Protein AF-A0A2K0VU84-F1 (afdb_monomer_lite)

Organism: Gibberella nygamai (NCBI:txid42673)

Secondary structure (DSSP, 8-state):
---THHHHHS-S---TTT--B---SSSHHHH--TTSEEEEESTTSPPEE--S-EEEEEEEEEEEETTEEEEEEEEEEEE-SSTTS--EEEEEEEE-TTTSTTEEEEEEEEE-GGGTTT-TT--EEEEEEE---B--B-TTSPBP-B--GGGS-TTS-PPSEEEE-SSEEEEEETTEEEEEEE-TTT---TT---SSB---EEEEEEEE--TTSBSSSSS-EEEEEEEEEE-S--S---SPPPS---SEEEEEEEEEEEE-TT--GGGS-THHHHHHHHHHH----EE-GGGGT--

InterPro domains:
  IPR016624 Uncharacterised conserved protein UCP014753 [PTHR35339] (2-228)
  IPR049237 DUF2264, C-terminal domain [PF20938] (3-228)

Radius of gyration: 19.27 Å; chains: 1; bounding box: 42×43×57 Å

Sequence (295 aa):
MFKAREAKYGKFAYSSAFGYSVPTGLELHQISPDSTLTVKLDDDGPWRVRSQPVDVRFNTIPIYSAKGPGHLPSITSTWRPVRSLDLTIQTTLVPLTYHYPGWHLRIHHIRGFGSVNGIPWFNNFDMVDSSFAVDRLTDPGYHIDAIDTAEIKHNGQFAEGYVTEQSSVLVKSRGGVSGIVDLTPSIRLKGGLRRDEAKLGCRGYLIQADPNTNLVAQKTLIPSIWHSGAGAVGHQSNVPVAPEAPLSAFVATAVFGVSNVNQSMEYVPNDWYYLQDDWGSMNMLEIDVTAAGET

pLDDT: mean 78.09, std 20.24, range [30.52, 98.44]

Foldseek 3Di:
DDDQVCQVVFAPDADPLLFTWGAPDFDCQRNVQARWKWKAFAPPGTIFTGDDWDPWDKDWWWKFFPVGIDIWIKIWTKGDRDPVFPWIWIWIKTDPCVPANQKIKIKIKIFRLVRVLVPQRGWKMKMKRWHGWFAQAAPVGDGAEADDPVPCDLQLPDHAHWYWFFFKIWGQHLFFIKMKGWCQVQADAPDDDPPQADDWRKTWDKRQHQQRTGPPGGRTIITIMMTMDTRNDDDDDPDPRDPHHRRMYMTMMMIGTDGPPPDDPVPPPSCVCVCCCPSVPDPGIHIHCVSVPDD

Structure (mmCIF, N/CA/C/O backbone):
data_AF-A0A2K0VU84-F1
#
_entry.id   AF-A0A2K0VU84-F1
#
loop_
_atom_site.group_PDB
_atom_site.id
_atom_site.type_symbol
_atom_site.label_atom_id
_atom_site.label_alt_id
_atom_site.label_comp_id
_atom_site.label_asym_id
_atom_site.label_entity_id
_atom_site.label_seq_id
_atom_site.pdbx_PDB_ins_code
_atom_site.Cartn_x
_atom_site.Cartn_y
_atom_site.Cartn_z
_atom_site.occupancy
_atom_site.B_iso_or_equiv
_atom_site.auth_seq_id
_atom_site.auth_comp_id
_atom_site.auth_asym_id
_atom_site.auth_atom_id
_atom_site.pdbx_PDB_model_num
ATOM 1 N N . MET A 1 1 ? 12.090 -15.854 15.274 1.00 40.66 1 MET A N 1
ATOM 2 C CA . MET A 1 1 ? 11.607 -16.729 14.181 1.00 40.66 1 MET A CA 1
ATOM 3 C C . MET A 1 1 ? 10.760 -15.884 13.246 1.00 40.66 1 MET A C 1
ATOM 5 O O . MET A 1 1 ? 9.647 -15.521 13.612 1.00 40.66 1 MET A O 1
ATOM 9 N N . PHE A 1 2 ? 11.310 -15.508 12.093 1.00 49.31 2 PHE A N 1
ATOM 10 C CA . PHE A 1 2 ? 10.596 -14.732 11.083 1.00 49.31 2 PHE A CA 1
ATOM 11 C C . PHE A 1 2 ? 9.516 -15.635 10.472 1.00 49.31 2 PHE A C 1
ATOM 13 O O . PHE A 1 2 ? 9.821 -16.568 9.737 1.00 49.31 2 PHE A O 1
ATOM 20 N N . LYS A 1 3 ? 8.250 -15.451 10.858 1.00 55.06 3 LYS A N 1
ATOM 21 C CA . LYS A 1 3 ? 7.132 -16.178 10.246 1.00 55.06 3 LYS A CA 1
ATOM 22 C C . LYS A 1 3 ? 6.495 -15.250 9.226 1.00 55.06 3 LYS A C 1
ATOM 24 O O . LYS A 1 3 ? 5.633 -14.455 9.582 1.00 55.06 3 LYS A O 1
ATOM 29 N N . ALA A 1 4 ? 6.873 -15.395 7.958 1.00 75.31 4 ALA A N 1
ATOM 30 C CA . ALA A 1 4 ? 6.299 -14.668 6.823 1.00 75.31 4 ALA A CA 1
ATOM 31 C C . ALA A 1 4 ? 4.828 -15.045 6.515 1.00 75.31 4 ALA A C 1
ATOM 33 O O . ALA A 1 4 ? 4.351 -14.898 5.396 1.00 75.31 4 ALA A O 1
ATOM 34 N N . ARG A 1 5 ? 4.085 -15.541 7.514 1.00 82.12 5 ARG A N 1
ATOM 35 C CA . ARG A 1 5 ? 2.673 -15.927 7.410 1.00 82.12 5 ARG A CA 1
ATOM 36 C C . ARG A 1 5 ? 1.823 -14.779 6.869 1.00 82.12 5 ARG A C 1
ATOM 38 O O . ARG A 1 5 ? 0.948 -15.003 6.039 1.00 82.12 5 ARG A O 1
ATOM 45 N N . GLU A 1 6 ? 2.104 -13.564 7.327 1.00 85.81 6 GLU A N 1
ATOM 46 C CA . GLU A 1 6 ? 1.327 -12.377 6.970 1.00 85.81 6 GLU A CA 1
ATOM 47 C C . GLU A 1 6 ? 1.491 -11.991 5.493 1.00 85.81 6 GLU A C 1
ATOM 49 O O . GLU A 1 6 ? 0.576 -11.418 4.914 1.00 85.81 6 GLU A O 1
ATOM 54 N N . ALA A 1 7 ? 2.572 -12.416 4.827 1.00 82.31 7 ALA A N 1
ATOM 55 C CA . ALA A 1 7 ? 2.698 -12.260 3.378 1.00 82.31 7 ALA A CA 1
ATOM 56 C C . ALA A 1 7 ? 1.548 -12.958 2.627 1.00 82.31 7 ALA A C 1
ATOM 58 O O . ALA A 1 7 ? 1.018 -12.417 1.658 1.00 82.31 7 ALA A O 1
ATOM 59 N N . LYS A 1 8 ? 1.120 -14.135 3.107 1.00 83.38 8 LYS A N 1
ATOM 60 C CA . LYS A 1 8 ? 0.069 -14.953 2.482 1.00 83.38 8 LYS A CA 1
ATOM 61 C C . LYS A 1 8 ? -1.339 -14.714 3.040 1.00 83.38 8 LYS A C 1
ATOM 63 O O . LYS A 1 8 ? -2.302 -14.969 2.329 1.00 83.38 8 LYS A O 1
ATOM 68 N N . TYR A 1 9 ? -1.471 -14.255 4.286 1.00 85.88 9 TYR A N 1
ATOM 69 C CA . TYR A 1 9 ? -2.784 -14.130 4.942 1.00 85.88 9 TYR A CA 1
ATOM 70 C C . TYR A 1 9 ? -3.094 -12.734 5.509 1.00 85.88 9 TYR A C 1
ATOM 72 O O . TYR A 1 9 ? -4.178 -12.527 6.050 1.00 85.88 9 TYR A O 1
ATOM 80 N N . GLY A 1 10 ? -2.161 -11.785 5.417 1.00 88.44 10 GLY A N 1
ATOM 81 C CA . GLY A 1 10 ? -2.279 -10.453 6.017 1.00 88.44 10 GLY A CA 1
ATOM 82 C C . GLY A 1 10 ? -2.672 -9.338 5.044 1.00 88.44 10 GLY A C 1
ATOM 83 O O . GLY A 1 10 ? -3.107 -8.280 5.504 1.00 88.44 10 GLY A O 1
ATOM 84 N N . LYS A 1 11 ? -2.576 -9.563 3.725 1.00 94.56 11 LYS A N 1
ATOM 85 C CA . LYS A 1 11 ? -2.796 -8.532 2.694 1.00 94.56 11 LYS A CA 1
ATOM 86 C C . LYS A 1 11 ? -4.272 -8.323 2.379 1.00 94.56 11 LYS A C 1
ATOM 88 O O . LYS A 1 11 ? -5.115 -9.172 2.664 1.00 94.56 11 LYS A O 1
ATOM 93 N N . PHE A 1 12 ? -4.574 -7.174 1.784 1.00 95.50 12 PHE A N 1
ATOM 94 C CA . PHE A 1 12 ? -5.932 -6.787 1.399 1.00 95.50 12 PHE A CA 1
ATOM 95 C C . PHE A 1 12 ? -6.371 -7.360 0.050 1.00 95.50 12 PHE A C 1
ATOM 97 O O . PHE A 1 12 ? -7.553 -7.626 -0.139 1.00 95.50 12 PHE A O 1
ATOM 104 N N . ALA A 1 13 ? -5.434 -7.563 -0.875 1.00 94.00 13 ALA A N 1
ATOM 105 C CA . ALA A 1 13 ? -5.681 -8.123 -2.193 1.00 94.00 13 ALA A CA 1
ATOM 106 C C . ALA A 1 13 ? -4.479 -8.967 -2.636 1.00 94.00 13 ALA A C 1
ATOM 108 O O . ALA A 1 13 ? -3.343 -8.730 -2.224 1.00 94.00 13 ALA A O 1
ATOM 109 N N . TYR A 1 14 ? -4.750 -9.958 -3.482 1.00 92.69 14 TYR A N 1
ATOM 110 C CA . TYR A 1 14 ? -3.751 -10.836 -4.080 1.00 92.69 14 TYR A CA 1
ATOM 111 C C . TYR A 1 14 ? -3.929 -10.833 -5.595 1.00 92.69 14 TYR A C 1
ATOM 113 O O . TYR A 1 14 ? -5.055 -10.821 -6.087 1.00 92.69 14 TYR A O 1
ATOM 121 N N . SER A 1 15 ? -2.816 -10.876 -6.323 1.00 90.69 15 SER A N 1
ATOM 122 C CA . SER A 1 15 ? -2.800 -11.003 -7.778 1.00 90.69 15 SER A CA 1
ATOM 123 C C . SER A 1 15 ? -1.865 -12.136 -8.176 1.00 90.69 15 SER A C 1
ATOM 125 O O . SER A 1 15 ? -0.728 -12.206 -7.714 1.00 90.69 15 SER A O 1
ATOM 127 N N . SER A 1 16 ? -2.337 -13.031 -9.042 1.00 90.56 16 SER A N 1
ATOM 128 C CA . SER A 1 16 ? -1.493 -14.069 -9.638 1.00 90.56 16 SER A CA 1
ATOM 129 C C . SER A 1 16 ? -0.502 -13.499 -10.653 1.00 90.56 16 SER A C 1
ATOM 131 O O . SER A 1 16 ? 0.538 -14.109 -10.870 1.00 90.56 16 SER A O 1
ATOM 133 N N . ALA A 1 17 ? -0.799 -12.340 -11.249 1.00 90.44 17 ALA A N 1
ATOM 134 C CA . ALA A 1 17 ? 0.077 -11.704 -12.227 1.00 90.44 17 ALA A CA 1
ATOM 135 C C . ALA A 1 17 ? 1.226 -10.932 -11.562 1.00 90.44 17 ALA A C 1
ATOM 137 O O . ALA A 1 17 ? 2.366 -11.037 -12.000 1.00 90.44 17 ALA A O 1
ATOM 138 N N . PHE A 1 18 ? 0.944 -10.196 -10.482 1.00 93.38 18 PHE A N 1
ATOM 139 C CA . PHE A 1 18 ? 1.971 -9.446 -9.740 1.00 93.38 18 PHE A CA 1
ATOM 140 C C . PHE A 1 18 ? 2.704 -10.297 -8.695 1.00 93.38 18 PHE A C 1
ATOM 142 O O . PHE A 1 18 ? 3.760 -9.914 -8.188 1.00 93.38 18 PHE A O 1
ATOM 149 N N . GLY A 1 19 ? 2.140 -11.454 -8.340 1.00 93.75 19 GLY A N 1
ATOM 150 C CA . GLY A 1 19 ? 2.584 -12.208 -7.180 1.00 93.75 19 GLY A CA 1
ATOM 151 C C . GLY A 1 19 ? 2.357 -11.428 -5.886 1.00 93.75 19 GLY A C 1
ATOM 152 O O . GLY A 1 19 ? 1.640 -10.429 -5.840 1.00 93.75 19 GLY A O 1
ATOM 153 N N . TYR A 1 20 ? 2.964 -11.913 -4.811 1.00 94.75 20 TYR A N 1
ATOM 154 C CA . TYR A 1 20 ? 2.947 -11.233 -3.526 1.00 94.75 20 TYR A CA 1
ATOM 155 C C . TYR A 1 20 ? 4.355 -11.258 -2.932 1.00 94.75 20 TYR A C 1
ATOM 157 O O . TYR A 1 20 ? 5.081 -12.234 -3.122 1.00 94.75 20 TYR A O 1
ATOM 165 N N . SER A 1 21 ? 4.747 -10.214 -2.205 1.00 96.25 21 SER A N 1
ATOM 166 C CA . SER A 1 21 ? 6.067 -10.156 -1.571 1.00 96.25 21 SER A CA 1
ATOM 167 C C . SER A 1 21 ? 6.108 -10.845 -0.209 1.00 96.25 21 SER A C 1
ATOM 169 O O . SER A 1 21 ? 5.153 -10.800 0.574 1.00 96.25 21 SER A O 1
ATOM 171 N N . VAL A 1 22 ? 7.228 -11.509 0.052 1.00 95.69 22 VAL A N 1
ATOM 172 C CA . VAL A 1 22 ? 7.591 -12.222 1.272 1.00 95.69 22 VAL A CA 1
ATOM 173 C C . VAL A 1 22 ? 8.763 -11.471 1.906 1.00 95.69 22 VAL A C 1
ATOM 175 O O . VAL A 1 22 ? 9.776 -11.274 1.241 1.00 95.69 22 VAL A O 1
ATOM 178 N N . PRO A 1 23 ? 8.662 -11.057 3.178 1.00 94.38 23 PRO A N 1
ATOM 179 C CA . PRO A 1 23 ? 9.739 -10.319 3.815 1.00 94.38 23 PRO A CA 1
ATOM 180 C C . PRO A 1 23 ? 11.071 -11.083 3.868 1.00 94.38 23 PRO A C 1
ATOM 182 O O . PRO A 1 23 ? 11.096 -12.260 4.242 1.00 94.38 23 PRO A O 1
ATOM 185 N N . THR A 1 24 ? 12.175 -10.388 3.596 1.00 93.88 24 THR A N 1
ATOM 186 C CA . THR A 1 24 ? 13.558 -10.895 3.707 1.00 93.88 24 THR A CA 1
ATOM 187 C C . THR A 1 24 ? 14.328 -10.302 4.891 1.00 93.88 24 THR A C 1
ATOM 189 O O . THR A 1 24 ? 15.437 -10.737 5.193 1.00 93.88 24 THR A O 1
ATOM 192 N N . GLY A 1 25 ? 13.731 -9.346 5.608 1.00 92.56 25 GLY A N 1
ATOM 193 C CA . GLY A 1 25 ? 14.356 -8.611 6.706 1.00 92.56 25 GLY A CA 1
ATOM 194 C C . GLY A 1 25 ? 13.377 -7.663 7.402 1.00 92.56 25 GLY A C 1
ATOM 195 O O . GLY A 1 25 ? 12.163 -7.824 7.271 1.00 92.56 25 GLY A O 1
ATOM 196 N N . LEU A 1 26 ? 13.898 -6.716 8.186 1.00 90.69 26 LEU A N 1
ATOM 197 C CA . LEU A 1 26 ? 13.098 -5.834 9.055 1.00 90.69 26 LEU A CA 1
ATOM 198 C C . LEU A 1 26 ? 12.942 -4.410 8.514 1.00 90.69 26 LEU A C 1
ATOM 200 O O . LEU A 1 26 ? 12.038 -3.696 8.944 1.00 90.69 26 LEU A O 1
ATOM 204 N N . GLU A 1 27 ? 13.791 -4.007 7.572 1.00 93.69 27 GLU A N 1
ATOM 205 C CA . GLU A 1 27 ? 13.683 -2.702 6.928 1.00 93.69 27 GLU A CA 1
ATOM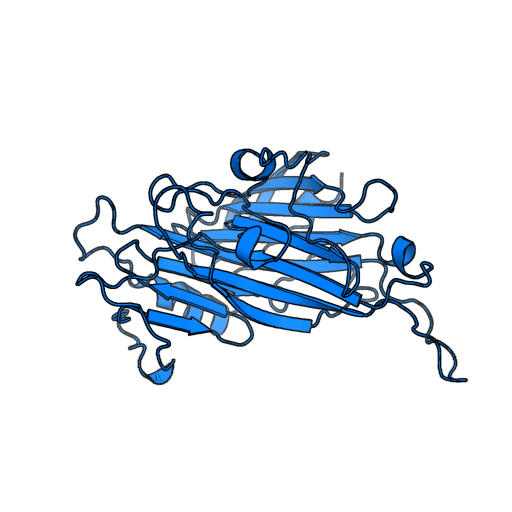 206 C C . GLU A 1 27 ? 12.474 -2.646 5.995 1.00 93.69 27 GLU A C 1
ATOM 208 O O . GLU A 1 27 ? 12.060 -3.665 5.442 1.00 93.69 27 GLU A O 1
ATOM 213 N N . LEU A 1 28 ? 11.932 -1.450 5.744 1.00 95.75 28 LEU A N 1
ATOM 214 C CA . LEU A 1 28 ? 10.727 -1.285 4.918 1.00 95.75 28 LEU A CA 1
ATOM 215 C C . LEU A 1 28 ? 10.857 -1.950 3.534 1.00 95.75 28 LEU A C 1
ATOM 217 O O . LEU A 1 28 ? 9.952 -2.655 3.089 1.00 95.75 28 LEU A O 1
ATOM 221 N N . HIS A 1 29 ? 12.006 -1.776 2.875 1.00 96.62 29 HIS A N 1
ATOM 222 C CA . HIS A 1 29 ? 12.290 -2.385 1.572 1.00 96.62 29 HIS A CA 1
ATOM 223 C C . HIS A 1 29 ? 12.434 -3.914 1.639 1.00 96.62 29 HIS A C 1
ATOM 225 O O . HIS A 1 29 ? 12.111 -4.602 0.674 1.00 96.62 29 HIS A O 1
ATOM 231 N N . GLN A 1 30 ? 12.862 -4.463 2.777 1.00 95.44 30 GLN A N 1
ATOM 232 C CA . GLN A 1 30 ? 12.983 -5.908 2.988 1.00 95.44 30 GLN A CA 1
ATOM 233 C C . GLN A 1 30 ? 11.662 -6.538 3.416 1.00 95.44 30 GLN A C 1
ATOM 235 O O . GLN A 1 30 ? 11.407 -7.692 3.096 1.00 95.44 30 GLN A O 1
ATOM 240 N N . ILE A 1 31 ? 10.805 -5.796 4.119 1.00 95.25 31 ILE A N 1
ATOM 241 C CA . ILE A 1 31 ? 9.431 -6.212 4.407 1.00 95.25 31 ILE A CA 1
ATOM 242 C C . ILE A 1 31 ? 8.611 -6.229 3.127 1.00 95.25 31 ILE A C 1
ATOM 244 O O . ILE A 1 31 ? 7.824 -7.155 2.943 1.00 95.25 31 ILE A O 1
ATOM 248 N N . SER A 1 32 ? 8.828 -5.243 2.246 1.00 96.38 32 SER A N 1
ATOM 249 C CA . SER A 1 32 ? 8.142 -5.120 0.956 1.00 96.38 32 SER A CA 1
ATOM 250 C C . SER A 1 32 ? 6.621 -5.261 1.104 1.00 96.38 32 SER A C 1
ATOM 252 O O . SER A 1 32 ? 6.058 -6.245 0.634 1.00 96.38 32 SER A O 1
ATOM 254 N N . PRO A 1 33 ? 5.943 -4.329 1.794 1.00 96.31 33 PRO A N 1
ATOM 255 C CA . PRO A 1 33 ? 4.557 -4.505 2.220 1.00 96.31 33 PRO A CA 1
ATOM 256 C C . PRO A 1 33 ? 3.522 -4.297 1.103 1.00 96.31 33 PRO A C 1
ATOM 258 O O . PRO A 1 33 ? 2.586 -3.524 1.250 1.00 96.31 33 PRO A O 1
ATOM 261 N N . ASP A 1 34 ? 3.638 -4.999 -0.017 1.00 96.94 34 ASP A N 1
ATOM 262 C CA . ASP A 1 34 ? 2.658 -4.930 -1.099 1.00 96.94 34 ASP A CA 1
ATOM 263 C C . ASP A 1 34 ? 1.240 -5.283 -0.628 1.00 96.94 34 ASP A C 1
ATOM 265 O O . ASP A 1 34 ? 0.999 -6.226 0.131 1.00 96.94 34 ASP A O 1
ATOM 269 N N . SER A 1 35 ? 0.282 -4.503 -1.118 1.00 96.75 35 SER A N 1
ATOM 270 C CA . SER A 1 35 ? -1.141 -4.638 -0.840 1.00 96.75 35 SER A CA 1
ATOM 271 C C . SER A 1 35 ? -1.513 -4.713 0.656 1.00 96.75 35 SER A C 1
ATOM 273 O O . SER A 1 35 ? -2.504 -5.365 1.013 1.00 96.75 35 SER A O 1
ATOM 275 N N . THR A 1 36 ? -0.769 -4.044 1.539 1.00 96.94 36 THR A N 1
ATOM 276 C CA . THR A 1 36 ? -1.091 -3.944 2.970 1.00 96.94 36 THR A CA 1
ATOM 277 C C . THR A 1 36 ? -0.707 -2.585 3.553 1.00 96.94 36 THR A C 1
ATOM 279 O O . THR A 1 36 ? 0.128 -1.873 3.006 1.00 96.94 36 THR A O 1
ATOM 282 N N . LEU A 1 37 ? -1.280 -2.276 4.718 1.00 96.75 37 LEU A N 1
ATOM 283 C CA . LEU A 1 37 ? -0.821 -1.209 5.599 1.00 96.75 37 LEU A CA 1
ATOM 284 C C . LEU A 1 37 ? 0.299 -1.742 6.500 1.00 96.75 37 L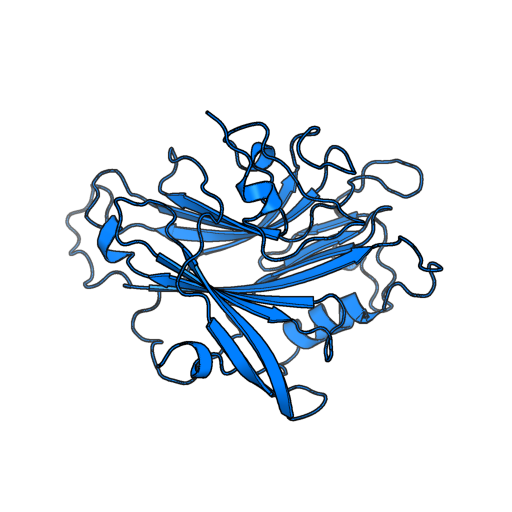EU A C 1
ATOM 286 O O . LEU A 1 37 ? 0.182 -2.841 7.063 1.00 96.75 37 LEU A O 1
ATOM 290 N N . THR A 1 38 ? 1.348 -0.943 6.665 1.00 96.00 38 THR A N 1
ATOM 291 C CA . THR A 1 38 ? 2.471 -1.204 7.575 1.00 96.00 38 THR A CA 1
ATOM 292 C C . THR A 1 38 ? 2.683 -0.013 8.484 1.00 96.00 38 THR A C 1
ATOM 294 O O . THR A 1 38 ? 2.546 1.121 8.047 1.00 96.00 38 THR A O 1
ATOM 297 N N . VAL A 1 39 ? 3.019 -0.266 9.744 1.00 95.00 39 VAL A N 1
ATOM 298 C CA . VAL A 1 39 ? 3.175 0.765 10.771 1.00 95.00 39 VAL A CA 1
ATOM 299 C C . VAL A 1 39 ? 4.533 0.640 11.439 1.00 95.00 39 VAL A C 1
ATOM 301 O O . VAL A 1 39 ? 4.956 -0.467 11.773 1.00 95.00 39 VAL A O 1
ATOM 304 N N . LYS A 1 40 ? 5.182 1.772 11.682 1.00 93.19 40 LYS A N 1
ATOM 305 C CA . LYS A 1 40 ? 6.340 1.901 12.561 1.00 93.19 40 LYS A CA 1
ATOM 306 C C . LYS A 1 40 ? 5.962 2.828 13.709 1.00 93.19 40 LYS A C 1
ATOM 308 O O . LYS A 1 40 ? 5.375 3.883 13.485 1.00 93.19 40 LYS A O 1
ATOM 313 N N . LEU A 1 41 ? 6.244 2.399 14.933 1.00 89.31 41 LEU A N 1
ATOM 314 C CA . LEU A 1 41 ? 6.071 3.233 16.118 1.00 89.31 41 LEU A CA 1
ATOM 315 C C . LEU A 1 41 ? 7.459 3.668 16.557 1.00 89.31 41 LEU A 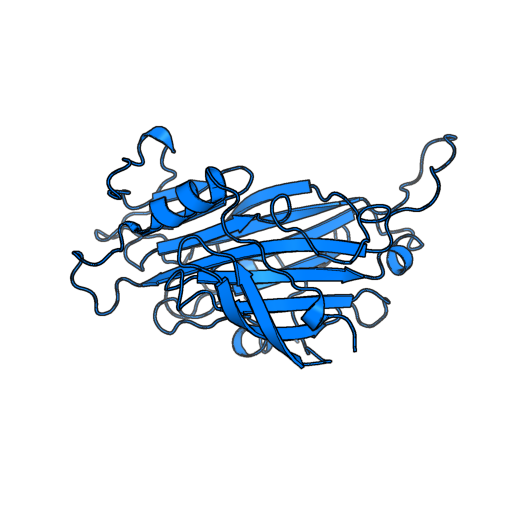C 1
ATOM 317 O O . LEU A 1 41 ? 8.254 2.791 16.893 1.00 89.31 41 LEU A O 1
ATOM 321 N N . ASP A 1 42 ? 7.690 4.976 16.572 1.00 84.25 42 ASP A N 1
ATOM 322 C CA . ASP A 1 42 ? 8.980 5.614 16.819 1.00 84.25 42 ASP A CA 1
ATOM 323 C C . ASP A 1 42 ? 10.057 5.302 15.760 1.00 84.25 42 ASP A C 1
ATOM 325 O O . ASP A 1 42 ? 9.942 4.359 14.968 1.00 84.25 42 ASP A O 1
ATOM 329 N N . ASP A 1 43 ? 11.108 6.121 15.713 1.00 79.06 43 ASP A N 1
ATOM 330 C CA . ASP A 1 43 ? 12.094 6.070 14.631 1.00 79.06 43 ASP A CA 1
ATOM 331 C C . ASP A 1 43 ? 12.874 4.753 14.591 1.00 79.06 43 ASP A C 1
ATOM 333 O O . ASP A 1 43 ? 13.064 4.196 13.503 1.00 79.06 43 ASP A O 1
ATOM 337 N N . ASP A 1 44 ? 13.223 4.232 15.768 1.00 79.81 44 ASP A N 1
ATOM 338 C CA . ASP A 1 44 ? 14.008 3.008 15.962 1.00 79.81 44 ASP A CA 1
ATOM 339 C C . ASP A 1 44 ? 13.137 1.743 16.092 1.00 79.81 44 ASP A C 1
ATOM 341 O O . ASP A 1 44 ? 13.630 0.631 16.318 1.00 79.81 44 ASP A O 1
ATOM 345 N N . GLY A 1 45 ? 11.814 1.887 15.978 1.00 84.06 45 GLY A N 1
ATOM 346 C CA . GLY A 1 45 ? 10.882 0.774 16.085 1.00 84.06 45 GLY A CA 1
ATOM 347 C C . GLY A 1 45 ? 10.912 -0.149 14.861 1.00 84.06 45 GLY A C 1
ATOM 348 O O . GLY A 1 45 ? 11.140 0.293 13.735 1.00 84.06 45 GLY A O 1
ATOM 349 N N . PRO A 1 46 ? 10.605 -1.450 15.022 1.00 90.38 46 PRO A N 1
ATOM 350 C CA . PRO A 1 46 ? 10.439 -2.327 13.875 1.00 90.38 46 PRO A CA 1
ATOM 351 C C . PRO A 1 46 ? 9.138 -1.996 13.142 1.00 90.38 46 PRO A C 1
ATOM 353 O O . PRO A 1 46 ? 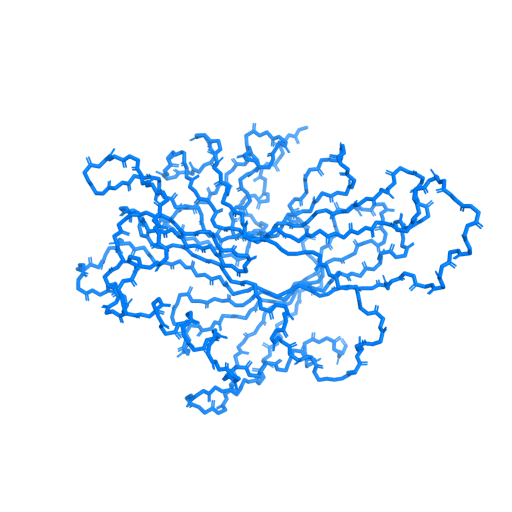8.094 -1.763 13.762 1.00 90.38 46 PRO A O 1
ATOM 356 N N . TRP A 1 47 ? 9.177 -2.091 11.819 1.00 93.75 47 TRP A N 1
ATOM 357 C CA . TRP A 1 47 ? 7.989 -2.080 10.977 1.00 93.75 47 TRP A CA 1
ATOM 358 C C . TRP A 1 47 ? 7.095 -3.296 11.250 1.00 93.75 47 TRP A C 1
ATOM 360 O O . TRP A 1 47 ? 7.555 -4.427 11.433 1.00 93.75 47 TRP A O 1
ATOM 370 N N . ARG A 1 48 ? 5.783 -3.064 11.259 1.00 93.62 48 ARG A N 1
ATOM 371 C CA . ARG A 1 48 ? 4.761 -4.062 11.581 1.00 93.62 48 ARG A CA 1
ATOM 372 C C . ARG A 1 48 ? 3.685 -4.053 10.514 1.00 93.62 48 ARG A C 1
ATOM 374 O O . ARG A 1 48 ? 3.011 -3.049 10.313 1.00 93.62 48 ARG A O 1
ATOM 381 N N . VAL A 1 49 ? 3.510 -5.189 9.854 1.00 93.69 49 VAL A N 1
ATOM 382 C CA . VAL A 1 49 ? 2.435 -5.393 8.878 1.00 93.69 49 VAL A CA 1
ATOM 383 C C . VAL A 1 49 ? 1.154 -5.840 9.571 1.00 93.69 49 VAL A C 1
ATOM 385 O O . VAL A 1 49 ? 1.191 -6.406 10.673 1.00 93.69 49 VAL A O 1
ATOM 388 N N . ARG A 1 50 ? 0.022 -5.639 8.892 1.00 93.81 50 ARG A N 1
ATOM 389 C CA . ARG A 1 50 ? -1.266 -6.194 9.308 1.00 93.81 50 ARG A CA 1
ATOM 390 C C . ARG A 1 50 ? -1.140 -7.683 9.620 1.00 93.81 50 ARG A C 1
ATOM 392 O O . ARG A 1 50 ? -0.671 -8.468 8.800 1.00 93.81 50 ARG A O 1
ATOM 399 N N . SER A 1 51 ? -1.576 -8.068 10.816 1.00 91.19 51 SER A N 1
ATOM 400 C CA . SER A 1 51 ? -1.520 -9.454 11.275 1.00 91.19 51 SER A CA 1
ATOM 401 C C . SER A 1 51 ? -2.667 -9.776 12.220 1.00 91.19 51 SER A C 1
ATOM 403 O O . SER A 1 51 ? -3.109 -8.916 12.978 1.00 91.19 51 SER A O 1
ATOM 405 N N . GLN A 1 52 ? -3.137 -11.026 12.173 1.00 91.50 52 GLN A N 1
ATOM 406 C CA . GLN A 1 52 ? -4.206 -11.541 13.044 1.00 91.50 52 GLN A CA 1
ATOM 407 C C . GLN A 1 52 ? -5.437 -10.615 13.127 1.00 91.50 52 GLN A C 1
ATOM 409 O O . GLN A 1 52 ? -5.791 -10.179 14.224 1.00 91.50 52 GLN A O 1
ATOM 414 N N . PRO A 1 53 ? -6.080 -10.289 11.989 1.00 93.25 53 PRO A N 1
ATOM 415 C CA . PRO A 1 53 ? -7.279 -9.468 12.007 1.00 93.25 53 PRO A CA 1
ATOM 416 C C . PRO A 1 53 ? -8.414 -10.156 12.778 1.00 93.25 53 PRO A C 1
ATOM 418 O O . PRO A 1 53 ? -8.609 -11.368 12.678 1.00 93.25 53 PRO A O 1
ATOM 421 N N . VAL A 1 54 ? -9.163 -9.357 13.527 1.00 94.56 54 VAL A N 1
ATOM 422 C CA . VAL A 1 54 ? -10.336 -9.717 14.330 1.00 94.56 54 VAL A CA 1
ATOM 423 C C . VAL A 1 54 ? -11.515 -8.820 13.942 1.00 94.56 54 VAL A C 1
ATOM 425 O O . VAL A 1 54 ? -11.378 -7.957 13.072 1.00 94.56 54 VAL A O 1
ATOM 428 N N . ASP A 1 55 ? -12.677 -9.036 14.560 1.00 94.38 55 ASP A N 1
ATOM 429 C CA . ASP A 1 55 ? -13.887 -8.224 14.359 1.00 94.38 55 ASP A CA 1
ATOM 430 C C . ASP A 1 55 ? -14.273 -8.069 12.883 1.00 94.38 55 ASP A C 1
ATOM 432 O O . ASP A 1 55 ? -14.582 -6.976 12.408 1.00 94.38 55 ASP A O 1
ATOM 436 N N . VAL A 1 56 ? -14.202 -9.176 12.137 1.00 95.44 56 VAL A N 1
ATOM 437 C CA . VAL A 1 56 ? -14.505 -9.182 10.706 1.00 95.44 56 VAL A CA 1
ATOM 438 C C . VAL A 1 56 ? -16.005 -8.993 10.501 1.00 95.44 56 VAL A C 1
ATOM 440 O O . VAL A 1 56 ? -16.807 -9.784 10.993 1.00 95.44 56 VAL A O 1
ATOM 443 N N . ARG A 1 57 ? -16.375 -7.954 9.754 1.00 94.75 57 ARG A N 1
ATOM 444 C CA . ARG A 1 57 ? -17.760 -7.597 9.430 1.00 94.75 57 ARG A CA 1
ATOM 445 C C . ARG A 1 57 ? -17.904 -7.423 7.926 1.00 94.75 57 ARG A C 1
ATOM 447 O O . ARG A 1 57 ? -17.020 -6.859 7.286 1.00 94.75 57 ARG A O 1
ATOM 454 N N . PHE A 1 58 ? -19.020 -7.887 7.381 1.00 94.50 58 PHE A N 1
ATOM 455 C CA . PHE A 1 58 ? -19.399 -7.656 5.991 1.00 94.50 58 PHE A CA 1
ATOM 456 C C . PHE A 1 58 ? -20.539 -6.654 5.975 1.00 94.50 58 PHE A C 1
ATOM 458 O O . PHE A 1 58 ? -21.547 -6.873 6.640 1.00 94.50 58 PHE A O 1
ATOM 465 N N . ASN A 1 59 ? -20.374 -5.577 5.220 1.00 89.75 59 ASN A N 1
ATOM 466 C CA . ASN A 1 59 ? -21.348 -4.501 5.145 1.00 89.75 59 ASN A CA 1
ATOM 467 C C . ASN A 1 59 ? -21.678 -4.188 3.686 1.00 89.75 59 ASN A C 1
ATOM 469 O O . ASN A 1 59 ? -21.049 -4.682 2.749 1.00 89.75 59 ASN A O 1
ATOM 473 N N . THR A 1 60 ? -22.699 -3.362 3.498 1.00 89.00 60 THR A N 1
ATOM 474 C CA . THR A 1 60 ? -23.036 -2.764 2.210 1.00 89.00 60 THR A CA 1
ATOM 475 C C . THR A 1 60 ? -23.044 -1.257 2.398 1.00 89.00 60 THR A C 1
ATOM 477 O O . THR A 1 60 ? -23.725 -0.753 3.286 1.00 89.00 60 THR A O 1
ATOM 480 N N . ILE A 1 61 ? -22.250 -0.549 1.602 1.00 83.12 61 ILE A N 1
ATOM 481 C CA . ILE A 1 61 ? -22.042 0.892 1.715 1.00 83.12 61 ILE A CA 1
ATOM 482 C C . ILE A 1 61 ? -22.775 1.587 0.567 1.00 83.12 61 ILE A C 1
ATOM 484 O O . ILE A 1 61 ? -22.567 1.202 -0.591 1.00 83.12 61 ILE A O 1
ATOM 488 N N . PRO A 1 62 ? -23.613 2.601 0.847 1.00 78.88 62 PRO A N 1
ATOM 489 C CA . PRO A 1 62 ? -24.187 3.422 -0.203 1.00 78.88 62 PRO A CA 1
ATOM 490 C C . PRO A 1 62 ? -23.092 4.284 -0.834 1.00 78.88 62 PRO A C 1
ATOM 492 O O . PRO A 1 62 ? -22.258 4.879 -0.146 1.00 78.88 62 PRO A O 1
ATOM 495 N N . ILE A 1 63 ? -23.111 4.353 -2.158 1.00 75.06 63 ILE A N 1
ATOM 496 C CA . ILE A 1 63 ? -22.212 5.197 -2.935 1.00 75.06 63 ILE A CA 1
ATOM 497 C C . ILE A 1 63 ? -23.009 6.134 -3.827 1.00 75.06 63 ILE A C 1
ATOM 499 O O . ILE A 1 63 ? -24.053 5.766 -4.368 1.00 75.06 63 ILE A O 1
ATOM 503 N N . TYR A 1 64 ? -22.479 7.332 -4.022 1.00 71.06 64 TYR A N 1
ATOM 504 C CA . TYR A 1 64 ? -22.989 8.286 -4.995 1.00 71.06 64 TYR A CA 1
ATOM 505 C C . TYR A 1 64 ? -21.886 8.542 -6.005 1.00 71.06 64 TYR A C 1
ATOM 507 O O . TYR A 1 64 ? -20.831 9.039 -5.627 1.00 71.06 64 TYR A O 1
ATOM 515 N N . SER A 1 65 ? -22.118 8.142 -7.258 1.00 67.94 65 SER A N 1
ATOM 516 C CA . SER A 1 65 ? -21.145 8.258 -8.346 1.00 67.94 65 SER A CA 1
ATOM 517 C C . SER A 1 65 ? -21.707 9.030 -9.537 1.00 67.94 65 SER A C 1
ATOM 519 O O . SER A 1 65 ? -22.924 9.179 -9.662 1.00 67.94 65 SER A O 1
ATOM 521 N N . ALA A 1 66 ? -20.836 9.413 -10.475 1.00 63.00 66 ALA A N 1
ATOM 522 C CA . ALA A 1 66 ? -21.228 9.910 -11.800 1.00 63.00 66 ALA A CA 1
ATOM 523 C C . ALA A 1 66 ? -22.224 8.979 -12.523 1.00 63.00 66 ALA A C 1
ATOM 525 O O . ALA A 1 66 ? -23.057 9.419 -13.310 1.00 63.00 66 ALA A O 1
ATOM 526 N N . LYS A 1 67 ? -22.147 7.672 -12.234 1.00 63.97 67 LYS A N 1
ATOM 527 C CA . LYS A 1 67 ? -23.002 6.619 -12.802 1.00 63.97 67 LYS A CA 1
ATOM 528 C C . LYS A 1 67 ? -24.335 6.453 -12.052 1.00 63.97 67 LYS A C 1
ATOM 530 O O . LYS A 1 67 ? -25.102 5.554 -12.379 1.00 63.97 67 LYS A O 1
ATOM 535 N N . GLY A 1 68 ? -24.612 7.302 -11.060 1.00 66.38 68 GLY A N 1
ATOM 536 C CA . GLY A 1 68 ? -25.799 7.258 -10.207 1.00 66.38 68 GLY A CA 1
ATOM 537 C C . GLY A 1 68 ? -25.533 6.699 -8.801 1.00 66.38 68 GLY A C 1
ATOM 538 O O . GLY A 1 68 ? -24.401 6.301 -8.486 1.00 66.38 68 GLY A O 1
ATOM 539 N N . PRO A 1 69 ? -26.566 6.702 -7.933 1.00 77.38 69 PRO A N 1
ATOM 540 C CA . PRO A 1 69 ? -26.502 6.087 -6.615 1.00 77.38 69 PRO A CA 1
ATOM 541 C C . PRO A 1 69 ? -26.434 4.563 -6.737 1.00 77.38 69 PRO A C 1
ATOM 543 O O . PRO A 1 69 ? -27.067 3.960 -7.604 1.00 77.38 69 PRO A O 1
ATOM 546 N N . GLY A 1 70 ? -25.692 3.933 -5.839 1.00 80.00 70 GLY A N 1
ATOM 547 C CA . GLY A 1 70 ? -25.505 2.492 -5.827 1.00 80.00 70 GLY A CA 1
ATOM 548 C C . GLY A 1 70 ? -25.132 1.982 -4.447 1.00 80.00 70 GLY A C 1
ATOM 549 O O . GLY A 1 70 ? -25.088 2.729 -3.472 1.00 80.00 70 GLY A O 1
ATOM 550 N N . HIS A 1 71 ? -24.858 0.688 -4.383 1.00 85.19 71 HIS A N 1
ATOM 551 C CA . HIS A 1 71 ? -24.423 0.020 -3.170 1.00 85.19 71 HIS A CA 1
ATOM 552 C C . HIS A 1 71 ? -23.220 -0.854 -3.499 1.00 85.19 71 HIS A C 1
ATOM 554 O O . HIS A 1 71 ? -23.258 -1.616 -4.465 1.00 85.19 71 HIS A O 1
ATOM 560 N N . LEU A 1 72 ? -22.165 -0.751 -2.696 1.00 86.88 72 LEU A N 1
ATOM 561 C CA . LEU A 1 72 ? -20.983 -1.595 -2.815 1.00 86.88 72 LEU A CA 1
ATOM 562 C C . LEU A 1 72 ? -20.844 -2.485 -1.584 1.00 86.88 72 LEU A C 1
ATOM 564 O O . LEU A 1 72 ? -21.075 -2.016 -0.468 1.00 86.88 72 LEU A O 1
ATOM 568 N N . PRO A 1 73 ? -20.445 -3.756 -1.747 1.00 91.94 73 PRO A N 1
ATOM 569 C CA . PRO A 1 73 ? -20.076 -4.567 -0.601 1.00 91.94 73 PRO A CA 1
ATOM 570 C C . PRO A 1 73 ? -18.824 -3.979 0.054 1.00 91.94 73 PRO A C 1
ATOM 572 O O . PRO A 1 73 ? -18.003 -3.338 -0.601 1.00 91.94 73 PRO A O 1
ATOM 575 N N . SER A 1 74 ? -18.642 -4.233 1.340 1.00 92.62 74 SER A N 1
ATOM 576 C CA . SER A 1 74 ? -17.401 -3.927 2.038 1.00 92.62 74 SER A CA 1
ATOM 577 C C . SER A 1 74 ? -17.091 -4.970 3.095 1.00 92.62 74 SER A C 1
ATOM 579 O O . SER A 1 74 ? -17.972 -5.676 3.592 1.00 92.62 74 SER A O 1
ATOM 581 N N . ILE A 1 75 ? -15.810 -5.076 3.428 1.00 95.56 75 ILE A N 1
ATOM 582 C CA . ILE A 1 75 ? -15.339 -5.890 4.542 1.00 95.56 75 ILE A CA 1
ATOM 583 C C . ILE A 1 75 ? -14.542 -5.011 5.492 1.00 95.56 75 ILE A C 1
ATOM 585 O O . ILE A 1 75 ? -13.609 -4.317 5.089 1.00 95.56 75 ILE A O 1
ATOM 589 N N . THR A 1 76 ? -14.905 -5.051 6.765 1.00 95.56 76 THR A N 1
ATOM 590 C CA . THR A 1 76 ? -14.223 -4.330 7.834 1.00 95.56 76 THR A CA 1
ATOM 591 C C . THR A 1 76 ? -13.544 -5.334 8.748 1.00 95.56 76 THR A C 1
ATOM 593 O O . THR A 1 76 ? -14.104 -6.383 9.046 1.00 95.56 76 THR A O 1
ATOM 596 N N . SER A 1 77 ? -12.322 -5.046 9.184 1.00 96.25 77 SER A N 1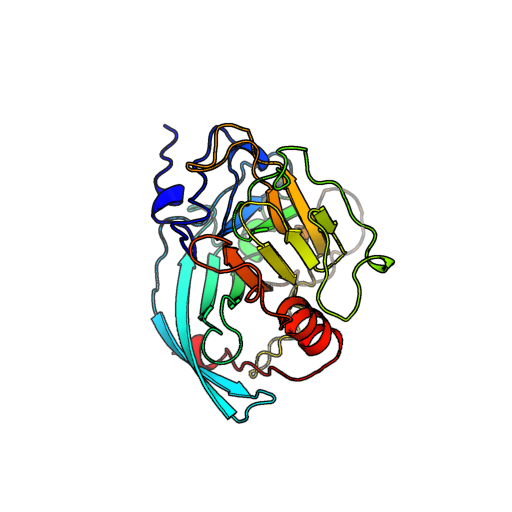
ATOM 597 C CA . SER A 1 77 ? -11.613 -5.865 10.172 1.00 96.25 77 SER A CA 1
ATOM 598 C C . SER A 1 77 ? -10.650 -5.020 10.986 1.00 96.25 77 SER A C 1
ATOM 600 O O . SER A 1 77 ? -10.107 -4.038 10.480 1.00 96.25 77 SER A O 1
ATOM 602 N N . THR A 1 78 ? -10.396 -5.424 12.222 1.00 96.50 78 THR A N 1
ATOM 603 C CA . THR A 1 78 ? -9.520 -4.709 13.152 1.00 96.50 78 THR A CA 1
ATOM 604 C C . THR A 1 78 ? -8.256 -5.509 13.407 1.00 96.50 78 THR A C 1
ATOM 606 O O . THR A 1 78 ? -8.290 -6.731 13.471 1.00 96.50 78 THR A O 1
ATOM 609 N N . TRP A 1 79 ? -7.118 -4.847 13.575 1.00 95.69 79 TRP A N 1
ATOM 610 C CA . TRP A 1 79 ? -5.889 -5.493 14.029 1.00 95.69 79 TRP A CA 1
ATOM 611 C C . TRP A 1 79 ? -5.116 -4.590 14.990 1.00 95.69 79 TRP A C 1
ATOM 613 O O . TRP A 1 79 ? -5.412 -3.401 15.125 1.00 95.69 79 TRP A O 1
ATOM 623 N N . ARG A 1 80 ? -4.134 -5.171 15.685 1.00 94.56 80 ARG A N 1
ATOM 624 C CA . ARG A 1 80 ? -3.280 -4.469 16.651 1.00 94.56 80 ARG A CA 1
ATOM 625 C C . ARG A 1 80 ? -1.822 -4.535 16.204 1.00 94.56 80 ARG A C 1
ATOM 627 O O . ARG A 1 80 ? -1.270 -5.639 16.193 1.00 94.56 80 ARG A O 1
ATOM 634 N N . PRO A 1 81 ? -1.176 -3.398 15.886 1.00 92.06 81 PRO A N 1
ATOM 635 C CA . PRO A 1 81 ? 0.252 -3.376 15.580 1.00 92.06 81 PRO A CA 1
ATOM 636 C C . PRO A 1 81 ? 1.100 -3.909 16.735 1.00 92.06 81 PRO A C 1
ATOM 638 O O . PRO A 1 81 ? 2.026 -4.692 16.528 1.00 92.06 81 PRO A O 1
ATOM 641 N N . VAL A 1 82 ? 0.750 -3.539 17.969 1.00 89.56 82 VAL A N 1
ATOM 642 C CA . VAL A 1 82 ? 1.439 -3.974 19.186 1.00 89.56 82 VAL A CA 1
ATOM 643 C C . VAL A 1 82 ? 0.416 -4.501 20.179 1.00 89.56 82 VAL A C 1
ATOM 645 O O . VAL A 1 82 ? -0.515 -3.798 20.546 1.00 89.56 82 VAL A O 1
ATOM 648 N N . ARG A 1 83 ? 0.589 -5.745 20.642 1.00 87.00 83 ARG A N 1
ATOM 649 C CA . ARG A 1 83 ? -0.394 -6.402 21.525 1.00 87.00 83 ARG A CA 1
ATOM 650 C C . ARG A 1 83 ? -0.514 -5.762 22.907 1.00 87.00 83 ARG A C 1
ATOM 652 O O . ARG A 1 83 ? -1.581 -5.838 23.502 1.00 87.00 83 ARG A O 1
ATOM 659 N N . SER A 1 84 ? 0.578 -5.195 23.417 1.00 87.12 84 SER A N 1
ATOM 660 C CA . SER A 1 84 ? 0.641 -4.569 24.742 1.00 87.12 84 SER A CA 1
ATOM 661 C C . SER A 1 84 ? 0.122 -3.133 24.767 1.00 87.12 84 SER A C 1
ATOM 663 O O . SER A 1 84 ? 0.024 -2.561 25.845 1.00 87.12 84 SER A O 1
ATOM 665 N N . LEU A 1 85 ? -0.170 -2.548 23.604 1.00 87.06 85 LEU A N 1
ATOM 666 C CA . LEU A 1 85 ? -0.694 -1.194 23.481 1.00 87.06 85 LEU A CA 1
ATOM 667 C C . LEU A 1 85 ? -2.163 -1.268 23.090 1.00 87.06 85 LEU A C 1
ATOM 669 O O . LEU A 1 85 ? -2.559 -2.139 22.311 1.00 87.06 85 LEU A O 1
ATOM 673 N N . ASP A 1 86 ? -2.960 -0.327 23.584 1.00 88.06 86 ASP A N 1
ATOM 674 C CA . ASP A 1 86 ? -4.350 -0.168 23.154 1.00 88.06 86 ASP A CA 1
ATOM 675 C C . ASP A 1 86 ? -4.432 0.632 21.845 1.00 88.06 86 ASP A C 1
ATOM 677 O O . ASP A 1 86 ? -5.229 1.547 21.688 1.00 88.06 86 ASP A O 1
ATOM 681 N N . LEU A 1 87 ? -3.551 0.296 20.900 1.00 90.31 87 LEU A N 1
ATOM 682 C CA . LEU A 1 87 ? -3.516 0.858 19.559 1.00 90.31 87 LEU A CA 1
ATOM 683 C C . LEU A 1 87 ? -4.190 -0.132 18.611 1.00 90.31 87 LEU A C 1
ATOM 685 O O . LEU A 1 87 ? -3.715 -1.258 18.420 1.00 90.31 87 LEU A O 1
ATOM 689 N N . THR A 1 88 ? -5.289 0.293 17.998 1.00 94.19 88 THR A N 1
ATOM 690 C CA . THR A 1 88 ? -6.049 -0.528 17.052 1.00 94.19 88 THR A CA 1
ATOM 691 C C . THR A 1 88 ? -6.164 0.163 15.708 1.00 94.19 88 THR A C 1
ATOM 693 O O . THR A 1 88 ? -6.249 1.386 15.618 1.00 94.19 88 THR A O 1
ATOM 696 N N . ILE A 1 89 ? -6.165 -0.644 14.651 1.00 95.56 89 ILE A N 1
ATOM 697 C CA . ILE A 1 89 ? -6.390 -0.179 13.290 1.00 95.56 89 ILE A CA 1
ATOM 698 C C . ILE A 1 89 ? -7.532 -0.992 12.710 1.00 95.56 89 ILE A C 1
ATOM 700 O O . ILE A 1 89 ? -7.388 -2.183 12.425 1.00 95.56 89 ILE A O 1
ATOM 704 N N . GLN A 1 90 ? -8.670 -0.337 12.535 1.00 96.00 90 GLN A N 1
ATOM 705 C CA . GLN A 1 90 ? -9.802 -0.884 11.812 1.00 96.00 90 GLN A CA 1
ATOM 706 C C . GLN A 1 90 ? -9.664 -0.504 10.342 1.00 96.00 90 GLN A C 1
ATOM 708 O O . GLN A 1 90 ? -9.491 0.660 10.013 1.00 96.00 90 GLN A O 1
ATOM 713 N N . THR A 1 91 ? -9.700 -1.485 9.448 1.00 96.44 91 THR A N 1
ATOM 714 C CA . THR A 1 91 ? -9.652 -1.262 8.003 1.00 96.44 91 THR A CA 1
ATOM 715 C C . THR A 1 91 ? -10.954 -1.697 7.365 1.00 96.44 91 THR A C 1
ATOM 717 O O . THR A 1 91 ? -11.333 -2.859 7.516 1.00 96.44 91 THR A O 1
ATOM 720 N N . THR A 1 92 ? -11.583 -0.792 6.622 1.00 94.88 92 THR A N 1
ATOM 721 C CA . THR A 1 92 ? -12.707 -1.066 5.726 1.00 94.88 92 THR A CA 1
ATOM 722 C C . THR A 1 92 ? -12.196 -1.104 4.291 1.00 94.88 92 THR A C 1
ATOM 724 O O . THR A 1 92 ? -11.618 -0.133 3.807 1.00 94.88 92 THR A O 1
ATOM 727 N N . LEU A 1 93 ? -12.395 -2.235 3.621 1.00 94.75 93 LEU A N 1
ATOM 728 C CA . LEU A 1 93 ? -12.039 -2.462 2.226 1.00 94.75 93 LEU A CA 1
ATOM 729 C C . LEU A 1 93 ? -13.312 -2.452 1.377 1.00 94.75 93 LEU A C 1
ATOM 731 O O . LEU A 1 93 ? -14.250 -3.200 1.662 1.00 94.75 93 LEU A O 1
ATOM 735 N N . VAL A 1 94 ? -13.327 -1.626 0.332 1.00 91.69 94 VAL A N 1
ATOM 736 C CA . VAL A 1 94 ? -14.469 -1.459 -0.575 1.00 91.69 94 VAL A CA 1
ATOM 737 C C . VAL A 1 94 ? -14.005 -1.720 -2.013 1.00 91.69 94 VAL A C 1
ATOM 739 O O . VAL A 1 94 ? -13.284 -0.891 -2.572 1.00 91.69 94 VAL A O 1
ATOM 742 N N . PRO A 1 95 ? -14.359 -2.855 -2.640 1.00 89.81 95 PRO A N 1
ATOM 743 C CA . PRO A 1 95 ? -14.092 -3.071 -4.057 1.00 89.81 95 PRO A CA 1
ATOM 744 C C . PRO A 1 95 ? -14.907 -2.088 -4.901 1.00 89.81 95 PRO A C 1
ATOM 746 O O . PRO A 1 95 ? -16.130 -2.028 -4.787 1.00 89.81 95 PRO A O 1
ATOM 749 N N . LEU A 1 96 ? -14.240 -1.345 -5.785 1.00 82.12 96 LEU A N 1
ATOM 750 C CA . LEU A 1 96 ? -14.892 -0.383 -6.677 1.00 82.12 96 LEU A CA 1
ATOM 751 C C . LEU A 1 96 ? -15.191 -0.980 -8.058 1.00 82.12 96 LEU A C 1
ATOM 753 O O . LEU A 1 96 ? -15.691 -0.273 -8.923 1.00 82.12 96 LEU A O 1
ATOM 757 N N . THR A 1 97 ? -14.937 -2.277 -8.264 1.00 68.38 97 THR A N 1
ATOM 758 C CA . THR A 1 97 ? -14.835 -2.938 -9.578 1.00 68.38 97 THR A CA 1
ATOM 759 C C . THR A 1 97 ? -16.008 -2.688 -10.532 1.00 68.38 97 THR A C 1
ATOM 761 O O . THR A 1 97 ? -15.788 -2.587 -11.734 1.00 68.38 97 THR A O 1
ATOM 764 N N . TYR A 1 98 ? -17.239 -2.552 -10.031 1.00 67.81 98 TYR A N 1
ATOM 765 C CA . TYR A 1 98 ? -18.415 -2.267 -10.868 1.00 67.81 98 TYR A CA 1
ATOM 766 C C . TYR A 1 98 ? -18.420 -0.849 -11.458 1.00 67.81 98 TYR A C 1
ATOM 768 O O . TYR A 1 98 ? -18.956 -0.622 -12.541 1.00 67.81 98 TYR A O 1
ATOM 776 N N . HIS A 1 99 ? -17.824 0.111 -10.753 1.00 66.00 99 HIS A N 1
ATOM 777 C CA . HIS A 1 99 ? -17.757 1.510 -11.172 1.00 66.00 99 HIS A CA 1
ATOM 778 C C . HIS A 1 99 ? -16.391 1.842 -11.776 1.00 66.00 99 HIS A C 1
ATOM 780 O O . HIS A 1 99 ? -16.340 2.550 -12.781 1.00 66.00 99 HIS A O 1
ATOM 786 N N . TYR A 1 100 ? -15.330 1.268 -11.208 1.00 72.94 100 TYR A N 1
ATOM 787 C CA . TYR A 1 100 ? -13.924 1.479 -11.538 1.00 72.94 100 TYR A CA 1
ATOM 788 C C . TYR A 1 100 ? -13.184 0.125 -11.475 1.00 72.94 100 TYR A C 1
ATOM 790 O O . TYR A 1 100 ? -12.726 -0.292 -10.404 1.00 72.94 100 TYR A O 1
ATOM 798 N N . PRO A 1 101 ? -13.115 -0.628 -12.590 1.00 73.25 101 PRO A N 1
ATOM 799 C CA . PRO A 1 101 ? -12.462 -1.936 -12.641 1.00 73.25 101 PRO A CA 1
ATOM 800 C C . PRO A 1 101 ? -11.006 -1.893 -12.167 1.00 73.25 101 PRO A C 1
ATOM 802 O O . PRO A 1 101 ? -10.261 -0.979 -12.496 1.00 73.25 101 PRO A O 1
ATOM 805 N N . GLY A 1 102 ? -10.591 -2.894 -11.389 1.00 76.50 102 GLY A N 1
ATOM 806 C CA . GLY A 1 102 ? -9.227 -2.976 -10.850 1.00 76.50 102 GLY A CA 1
ATOM 807 C C . GLY A 1 102 ? -8.954 -2.095 -9.627 1.00 76.50 102 GLY A C 1
ATOM 808 O O . GLY A 1 102 ? -7.916 -2.283 -8.996 1.00 76.50 102 GLY A O 1
ATOM 809 N N . TRP A 1 103 ? -9.877 -1.203 -9.250 1.00 85.38 103 TRP A N 1
ATOM 810 C CA . TRP A 1 103 ? -9.738 -0.340 -8.078 1.00 85.38 103 TRP A CA 1
ATOM 811 C C . TRP A 1 103 ? -10.443 -0.896 -6.842 1.00 85.38 103 TRP A C 1
ATOM 813 O O . TRP A 1 103 ? -11.543 -1.459 -6.906 1.00 85.38 103 TRP A O 1
ATOM 823 N N . HIS A 1 104 ? -9.845 -0.648 -5.682 1.00 90.12 104 HIS A N 1
ATOM 824 C CA . HIS A 1 104 ? -10.496 -0.766 -4.383 1.00 90.12 104 HIS A CA 1
ATOM 825 C C . HIS A 1 104 ? -10.063 0.374 -3.465 1.00 90.12 104 HIS A C 1
ATOM 827 O O . HIS A 1 104 ? -8.944 0.883 -3.542 1.00 90.12 104 HIS A O 1
ATOM 833 N N . LEU A 1 105 ? -10.963 0.753 -2.568 1.00 91.06 105 LEU A N 1
ATOM 834 C CA . LEU A 1 105 ? -10.718 1.740 -1.532 1.00 91.06 105 LEU A CA 1
ATOM 835 C C . LEU A 1 105 ? -10.368 1.051 -0.216 1.00 91.06 105 LEU A C 1
ATOM 837 O O . LEU A 1 105 ? -10.989 0.052 0.156 1.00 91.06 105 LEU A O 1
ATOM 841 N N . ARG A 1 106 ? -9.412 1.621 0.511 1.00 94.75 106 ARG A N 1
ATOM 842 C CA . ARG A 1 106 ? -9.043 1.231 1.869 1.00 94.75 106 ARG A CA 1
ATOM 843 C C . ARG A 1 106 ? -9.235 2.428 2.778 1.00 94.75 106 ARG A C 1
ATOM 845 O O . ARG A 1 106 ? -8.737 3.508 2.494 1.00 94.75 106 ARG A O 1
ATOM 852 N N . ILE A 1 107 ? -9.973 2.236 3.861 1.00 93.44 107 ILE A N 1
ATOM 853 C CA . ILE A 1 107 ? -10.161 3.252 4.895 1.00 93.44 107 ILE A CA 1
ATOM 854 C C . ILE A 1 107 ? -9.653 2.664 6.197 1.00 93.44 107 ILE A C 1
ATOM 856 O O . ILE A 1 107 ? -10.188 1.665 6.678 1.00 93.44 107 ILE A O 1
ATOM 860 N N . HIS A 1 108 ? -8.625 3.280 6.756 1.00 94.62 108 HIS A N 1
ATOM 861 C CA . HIS A 1 108 ? -7.997 2.908 8.010 1.00 94.62 108 HIS A CA 1
ATOM 862 C C . HIS A 1 108 ? -8.424 3.899 9.090 1.00 94.62 108 HIS A C 1
ATOM 864 O O . HIS A 1 108 ? -8.131 5.086 9.000 1.00 94.62 108 HIS A O 1
ATOM 870 N N . HIS A 1 109 ? -9.104 3.405 10.118 1.00 92.62 109 HIS A N 1
ATOM 871 C CA . HIS A 1 109 ? -9.403 4.135 11.340 1.00 92.62 109 HIS A CA 1
ATOM 872 C C . HIS A 1 109 ? -8.421 3.683 12.417 1.00 92.62 109 HIS A C 1
ATOM 874 O O . HIS A 1 109 ? -8.468 2.540 12.883 1.00 92.62 109 HIS A O 1
ATOM 880 N N . ILE A 1 110 ? -7.522 4.583 12.794 1.00 91.00 110 ILE A N 1
ATOM 881 C CA . ILE A 1 110 ? -6.532 4.372 13.837 1.00 91.00 110 ILE A CA 1
ATOM 882 C C . ILE A 1 110 ? -7.085 4.938 15.137 1.00 91.00 110 ILE A C 1
ATOM 884 O O . ILE A 1 110 ? -7.456 6.108 15.197 1.00 91.00 110 ILE A O 1
ATOM 888 N N . ARG A 1 111 ? -7.141 4.112 16.179 1.00 89.25 111 ARG A N 1
ATOM 889 C CA . ARG A 1 111 ? -7.644 4.493 17.502 1.00 89.25 111 ARG A CA 1
ATOM 890 C C . ARG A 1 111 ? -6.623 4.181 18.572 1.00 89.25 111 ARG A C 1
ATOM 892 O O . ARG A 1 111 ? -5.895 3.193 18.470 1.00 89.25 111 ARG A O 1
ATOM 899 N N . GLY A 1 112 ? -6.653 4.985 19.630 1.00 83.62 112 GLY A N 1
ATOM 900 C CA . GLY A 1 112 ? -5.861 4.737 20.826 1.00 83.62 112 GLY A CA 1
ATOM 901 C C . GLY A 1 112 ? -4.488 5.394 20.797 1.00 83.62 112 GLY A C 1
ATOM 902 O O . GLY A 1 112 ? -3.577 4.918 21.473 1.00 83.62 112 GLY A O 1
ATOM 903 N N . PHE A 1 113 ? -4.334 6.514 20.080 1.00 77.88 113 PHE A N 1
ATOM 904 C CA . PHE A 1 113 ? -3.124 7.342 20.176 1.00 77.88 113 PHE A CA 1
ATOM 905 C C . PHE A 1 113 ? -2.860 7.819 21.615 1.00 77.88 113 PHE A C 1
ATOM 907 O O . PHE A 1 113 ? -1.714 7.919 22.042 1.00 77.88 113 PHE A O 1
ATOM 914 N N . GLY A 1 114 ? -3.911 7.989 22.424 1.00 71.81 114 GLY A N 1
ATOM 915 C CA . GLY A 1 114 ? -3.770 8.257 23.859 1.00 71.81 114 GLY A CA 1
ATOM 916 C C . GLY A 1 114 ? -2.968 7.189 24.618 1.00 71.81 114 GLY A C 1
ATOM 917 O O . GLY A 1 114 ? -2.258 7.524 25.561 1.00 71.81 114 GLY A O 1
ATOM 918 N N . SER A 1 115 ? -3.005 5.922 24.182 1.00 72.19 115 SER A N 1
ATOM 919 C CA . SER A 1 115 ? -2.250 4.831 24.820 1.00 72.19 115 SER A CA 1
ATOM 920 C C . SER A 1 115 ? -0.740 4.900 24.574 1.00 72.19 115 SER A C 1
ATOM 922 O O . SER A 1 115 ? 0.024 4.292 25.322 1.00 72.19 115 SER A O 1
ATOM 924 N N . VAL A 1 116 ? -0.305 5.644 23.550 1.00 72.62 116 VAL A N 1
ATOM 925 C CA . VAL A 1 116 ? 1.114 5.798 23.196 1.00 72.62 116 VAL A CA 1
ATOM 926 C C . VAL A 1 116 ? 1.703 7.135 23.634 1.00 72.62 116 VAL A C 1
ATOM 928 O O . VAL A 1 116 ? 2.903 7.221 23.857 1.00 72.62 116 VAL A O 1
ATOM 931 N N . ASN A 1 117 ? 0.866 8.145 23.873 1.00 66.88 117 ASN A N 1
ATOM 932 C CA . ASN A 1 117 ? 1.290 9.473 24.330 1.00 66.88 117 ASN A CA 1
ATOM 933 C C . ASN A 1 117 ? 1.940 9.489 25.728 1.00 66.88 117 ASN A C 1
ATOM 935 O O . ASN A 1 117 ? 2.648 10.428 26.065 1.00 66.88 117 ASN A O 1
ATOM 939 N N . GLY A 1 118 ? 1.706 8.472 26.562 1.00 65.31 118 GLY A N 1
ATOM 940 C CA . GLY A 1 118 ? 2.335 8.352 27.885 1.00 65.31 118 GLY A CA 1
ATOM 941 C C . GLY A 1 118 ? 3.673 7.609 27.882 1.00 65.31 118 GLY A C 1
ATOM 942 O O . GLY A 1 118 ? 4.229 7.348 28.949 1.00 65.31 118 GLY A O 1
ATOM 943 N N . ILE A 1 119 ? 4.161 7.200 26.710 1.00 75.00 119 ILE A N 1
ATOM 944 C CA . ILE A 1 119 ? 5.339 6.350 26.574 1.00 75.00 119 ILE A CA 1
ATOM 945 C C . ILE A 1 119 ? 6.571 7.237 26.346 1.00 75.00 119 ILE A C 1
ATOM 947 O O . ILE A 1 119 ? 6.664 7.855 25.290 1.00 75.00 119 ILE A O 1
ATOM 951 N N . PRO A 1 120 ? 7.556 7.270 27.269 1.00 75.06 120 PRO A N 1
ATOM 952 C CA . PRO A 1 120 ? 8.675 8.219 27.197 1.00 75.06 120 PRO A CA 1
ATOM 953 C C . PRO A 1 120 ? 9.549 8.121 25.943 1.00 75.06 120 PRO A C 1
ATOM 955 O O . PRO A 1 120 ? 10.256 9.068 25.620 1.00 75.06 120 PRO A O 1
ATOM 958 N N . TRP A 1 121 ? 9.552 6.966 25.275 1.00 76.56 121 TRP A N 1
ATOM 959 C CA . TRP A 1 121 ? 10.324 6.731 24.056 1.00 76.56 121 TRP A CA 1
ATOM 960 C C . TRP A 1 121 ? 9.523 6.976 22.773 1.00 76.56 121 TRP A C 1
ATOM 962 O O . TRP A 1 121 ? 10.084 6.853 21.701 1.00 76.56 121 TRP A O 1
ATOM 972 N N . PHE A 1 122 ? 8.229 7.297 22.835 1.00 79.31 122 PHE A N 1
ATOM 973 C CA . PHE A 1 122 ? 7.405 7.440 21.635 1.00 79.31 122 PHE A CA 1
ATOM 974 C C . PHE A 1 122 ? 7.378 8.890 21.135 1.00 79.31 122 PHE A C 1
ATOM 976 O O . PHE A 1 122 ? 6.683 9.729 21.707 1.00 79.31 122 PHE A O 1
ATOM 983 N N . ASN A 1 123 ? 8.086 9.180 20.039 1.00 81.44 123 ASN A N 1
ATOM 984 C CA . ASN A 1 123 ? 8.144 10.537 19.477 1.00 81.44 123 ASN A CA 1
ATOM 985 C C . ASN A 1 123 ? 7.269 10.721 18.239 1.00 81.44 123 ASN A C 1
ATOM 987 O O . ASN A 1 123 ? 6.726 11.802 18.004 1.00 81.44 123 ASN A O 1
ATOM 991 N N . ASN A 1 124 ? 7.151 9.683 17.417 1.00 86.88 124 ASN A N 1
ATOM 992 C CA . ASN A 1 124 ? 6.423 9.735 16.160 1.00 86.88 124 ASN A CA 1
ATOM 993 C C . ASN A 1 124 ? 5.862 8.361 15.789 1.00 86.88 124 ASN A C 1
ATOM 995 O O . ASN A 1 124 ? 6.142 7.340 16.420 1.00 86.88 124 ASN A O 1
ATOM 999 N N . PHE A 1 125 ? 5.057 8.340 14.740 1.00 89.69 125 PHE A N 1
ATOM 1000 C CA . PHE A 1 125 ? 4.707 7.109 14.061 1.00 89.69 125 PHE A CA 1
ATOM 1001 C C . PHE A 1 125 ? 4.661 7.336 12.560 1.00 89.69 125 PHE A C 1
ATOM 1003 O O . PHE A 1 125 ? 4.259 8.401 12.082 1.00 89.69 125 PHE A O 1
ATOM 1010 N N . ASP A 1 126 ? 5.002 6.279 11.836 1.00 93.88 126 ASP A N 1
ATOM 1011 C CA . ASP A 1 126 ? 4.882 6.208 10.392 1.00 93.88 126 ASP A CA 1
ATOM 1012 C C . ASP A 1 126 ? 3.905 5.106 10.012 1.00 93.88 126 ASP A C 1
ATOM 1014 O O . ASP A 1 126 ? 3.862 4.031 10.617 1.00 93.88 126 ASP A O 1
ATOM 1018 N N . MET A 1 127 ? 3.142 5.353 8.959 1.00 95.69 127 MET A N 1
ATOM 1019 C CA . MET A 1 127 ? 2.310 4.352 8.320 1.00 95.69 127 MET A CA 1
ATOM 1020 C C . MET A 1 127 ? 2.528 4.406 6.820 1.00 95.69 127 MET A C 1
ATOM 1022 O O . MET A 1 127 ? 2.568 5.478 6.229 1.00 95.69 127 MET A O 1
ATOM 1026 N N . VAL A 1 128 ? 2.643 3.244 6.197 1.00 97.75 128 VAL A N 1
ATOM 1027 C CA . VAL A 1 128 ? 2.817 3.122 4.755 1.00 97.75 128 VAL A CA 1
ATOM 1028 C C . VAL A 1 128 ? 1.747 2.173 4.247 1.00 97.75 128 VAL A C 1
ATOM 1030 O O . VAL A 1 128 ? 1.770 0.988 4.590 1.00 97.75 128 VAL A O 1
ATOM 1033 N N . ASP A 1 129 ? 0.785 2.702 3.490 1.00 98.06 129 ASP A N 1
ATOM 1034 C CA . ASP A 1 129 ? -0.139 1.872 2.717 1.00 98.06 129 ASP A CA 1
ATOM 1035 C C . ASP A 1 129 ? 0.385 1.738 1.295 1.00 98.06 129 ASP A C 1
ATOM 1037 O O . ASP A 1 129 ? 0.843 2.704 0.682 1.00 98.06 129 ASP A O 1
ATOM 1041 N N . SER A 1 130 ? 0.343 0.516 0.787 1.00 98.12 130 SER A N 1
ATOM 1042 C CA . SER A 1 130 ? 1.081 0.129 -0.406 1.00 98.12 130 SER A CA 1
ATOM 1043 C C . SER A 1 130 ? 0.189 -0.610 -1.394 1.00 98.12 130 SER A C 1
ATOM 1045 O O . SER A 1 130 ? -0.637 -1.458 -1.034 1.00 98.12 130 SER A O 1
ATOM 1047 N N . SER A 1 131 ? 0.381 -0.306 -2.671 1.00 97.06 131 SER A N 1
ATOM 1048 C CA . SER A 1 131 ? -0.245 -0.988 -3.799 1.00 97.06 131 SER A CA 1
ATOM 1049 C C . SER A 1 131 ? 0.447 -2.324 -4.109 1.00 97.06 131 SER A C 1
ATOM 1051 O O . SER A 1 131 ? 1.192 -2.867 -3.291 1.00 97.06 131 SER A O 1
ATOM 1053 N N . PHE A 1 132 ? 0.167 -2.897 -5.275 1.00 96.94 132 PHE A N 1
ATOM 1054 C CA . PHE A 1 132 ? 0.809 -4.108 -5.769 1.00 96.94 132 PHE A CA 1
ATOM 1055 C C . PHE A 1 132 ? 2.280 -3.856 -6.109 1.00 96.94 132 PHE A C 1
ATOM 1057 O O . PHE A 1 132 ? 2.631 -2.793 -6.626 1.00 96.94 132 PHE A O 1
ATOM 1064 N N . ALA A 1 133 ? 3.118 -4.861 -5.853 1.00 97.44 133 ALA A N 1
ATOM 1065 C CA . ALA A 1 133 ? 4.506 -4.895 -6.292 1.00 97.44 133 ALA A CA 1
ATOM 1066 C C . ALA A 1 133 ? 4.573 -5.189 -7.796 1.00 97.44 133 ALA A C 1
ATOM 1068 O O . ALA A 1 133 ? 4.092 -6.225 -8.246 1.00 97.44 133 ALA A O 1
ATOM 1069 N N . VAL A 1 134 ? 5.173 -4.286 -8.567 1.00 94.50 134 VAL A N 1
ATOM 1070 C CA . VAL A 1 134 ? 5.252 -4.384 -10.030 1.00 94.50 134 VAL A CA 1
ATOM 1071 C C . VAL A 1 134 ? 6.699 -4.504 -10.474 1.00 94.50 134 VAL A C 1
ATOM 1073 O O . VAL A 1 134 ? 7.605 -3.993 -9.818 1.00 94.50 134 VAL A O 1
ATOM 1076 N N . ASP A 1 135 ? 6.920 -5.207 -11.583 1.00 94.69 135 ASP A N 1
ATOM 1077 C CA . ASP A 1 135 ? 8.241 -5.331 -12.194 1.00 94.69 135 ASP A CA 1
ATOM 1078 C C . ASP A 1 135 ? 8.852 -3.944 -12.465 1.00 94.69 135 ASP A C 1
ATOM 1080 O O . ASP A 1 135 ? 8.145 -2.987 -12.779 1.00 94.69 135 ASP A O 1
ATOM 1084 N N . ARG A 1 136 ? 10.172 -3.838 -12.340 1.00 94.44 136 ARG A N 1
ATOM 1085 C CA . ARG A 1 136 ? 10.946 -2.618 -12.582 1.00 94.44 136 ARG A CA 1
ATOM 1086 C C . ARG A 1 136 ? 11.454 -2.516 -14.022 1.00 94.44 136 ARG A C 1
ATOM 1088 O O . ARG A 1 136 ? 12.199 -1.589 -14.332 1.00 94.44 136 ARG A O 1
ATOM 1095 N N . LEU A 1 137 ? 11.126 -3.472 -14.884 1.00 93.94 137 LEU A N 1
ATOM 1096 C CA . LEU A 1 137 ? 11.666 -3.521 -16.237 1.00 93.94 137 LEU A CA 1
ATOM 1097 C C . LEU A 1 137 ? 10.667 -3.077 -17.309 1.00 93.94 137 LEU A C 1
ATOM 1099 O O . LEU A 1 137 ? 9.475 -3.365 -17.219 1.00 93.94 137 LEU A O 1
ATOM 1103 N N . THR A 1 138 ? 11.186 -2.411 -18.334 1.00 90.50 138 THR A N 1
ATOM 1104 C CA . THR A 1 138 ? 10.508 -2.152 -19.606 1.00 90.50 138 THR A CA 1
ATOM 1105 C C . THR A 1 138 ? 10.345 -3.441 -20.411 1.00 90.50 138 THR A C 1
ATOM 1107 O O . THR A 1 138 ? 11.015 -4.439 -20.122 1.00 90.50 138 THR A O 1
ATOM 1110 N N . ASP A 1 139 ? 9.515 -3.437 -21.454 1.00 86.12 139 ASP A N 1
ATOM 1111 C CA . ASP A 1 139 ? 9.351 -4.587 -22.359 1.00 86.12 139 ASP A CA 1
ATOM 1112 C C . ASP A 1 139 ? 10.694 -5.078 -22.949 1.00 86.12 139 ASP A C 1
ATOM 1114 O O . ASP A 1 139 ? 10.945 -6.289 -22.935 1.00 86.12 139 ASP A O 1
ATOM 1118 N N . PRO A 1 140 ? 11.622 -4.195 -23.386 1.00 88.56 140 PRO A N 1
ATOM 1119 C CA . PRO A 1 140 ? 12.963 -4.604 -23.813 1.00 88.56 140 PRO A CA 1
ATOM 1120 C C . PRO A 1 140 ? 13.902 -5.062 -22.681 1.00 88.56 140 PRO A C 1
ATOM 1122 O O . PRO A 1 140 ? 15.003 -5.533 -22.966 1.00 88.56 140 PRO A O 1
ATOM 1125 N N . GLY A 1 141 ? 13.508 -4.923 -21.411 1.00 90.81 141 GLY A N 1
ATOM 1126 C CA . GLY A 1 141 ? 14.277 -5.380 -20.249 1.00 90.81 141 GLY A CA 1
ATOM 1127 C C . GLY A 1 141 ? 15.185 -4.331 -19.595 1.00 90.81 141 GLY A C 1
ATOM 1128 O O . GLY A 1 141 ? 16.058 -4.696 -18.808 1.00 90.81 141 GLY A O 1
ATOM 1129 N N . TYR A 1 142 ? 15.004 -3.043 -19.890 1.00 92.50 142 TYR A N 1
ATOM 1130 C CA . TYR A 1 142 ? 15.725 -1.951 -19.221 1.00 92.50 142 TYR A CA 1
ATOM 1131 C C . TYR A 1 142 ? 15.024 -1.535 -17.931 1.00 92.50 142 TYR A C 1
ATOM 1133 O O . TYR A 1 142 ? 13.833 -1.768 -17.772 1.00 92.50 142 TYR A O 1
ATOM 1141 N N . HIS A 1 143 ? 15.738 -0.893 -17.009 1.00 93.75 143 HIS A N 1
ATOM 1142 C CA . HIS A 1 143 ? 15.090 -0.298 -15.843 1.00 93.75 143 HIS A CA 1
ATOM 1143 C C . HIS A 1 143 ? 14.145 0.828 -16.267 1.00 93.75 143 HIS A C 1
ATOM 1145 O O . HIS A 1 143 ? 14.506 1.653 -17.098 1.00 93.75 143 HIS A O 1
ATOM 1151 N N . ILE A 1 144 ? 12.946 0.844 -15.688 1.00 91.38 144 ILE A N 1
ATOM 1152 C CA . ILE A 1 144 ? 12.027 1.969 -15.825 1.00 91.38 144 ILE A CA 1
ATOM 1153 C C . ILE A 1 144 ? 12.526 3.150 -14.980 1.00 91.38 144 ILE A C 1
ATOM 1155 O O . ILE A 1 144 ? 12.997 2.954 -13.851 1.00 91.38 144 ILE A O 1
ATOM 1159 N N . ASP A 1 145 ? 12.383 4.359 -15.514 1.00 92.25 145 ASP A N 1
ATOM 1160 C CA . ASP A 1 145 ? 12.850 5.600 -14.894 1.00 92.25 145 ASP A CA 1
ATOM 1161 C C . ASP A 1 145 ? 11.684 6.483 -14.424 1.00 92.25 145 ASP A C 1
ATOM 1163 O O . ASP A 1 145 ? 10.511 6.225 -14.716 1.00 92.25 145 ASP A O 1
ATOM 1167 N N . ALA A 1 146 ? 12.014 7.520 -13.651 1.00 91.56 146 ALA A N 1
ATOM 1168 C CA . ALA A 1 146 ? 11.056 8.561 -13.304 1.00 91.56 146 ALA A CA 1
ATOM 1169 C C . ALA A 1 146 ? 10.650 9.323 -14.572 1.00 91.56 146 ALA A C 1
ATOM 1171 O O . ALA A 1 146 ? 11.515 9.727 -15.348 1.00 91.56 146 ALA A O 1
ATOM 1172 N N . ILE A 1 147 ? 9.351 9.539 -14.753 1.00 84.50 147 ILE A N 1
ATOM 1173 C CA . ILE A 1 147 ? 8.793 10.322 -15.860 1.00 84.50 147 ILE A CA 1
ATOM 1174 C C . ILE A 1 147 ? 8.310 11.670 -15.317 1.00 84.50 147 ILE A C 1
ATOM 1176 O O . ILE A 1 147 ? 7.786 11.744 -14.202 1.00 84.50 147 ILE A O 1
ATOM 1180 N N . ASP A 1 148 ? 8.478 12.734 -16.104 1.00 77.12 148 ASP A N 1
ATOM 1181 C CA . ASP A 1 148 ? 7.870 14.033 -15.813 1.00 77.12 148 ASP A CA 1
ATOM 1182 C C . ASP A 1 148 ? 6.346 13.941 -16.005 1.00 77.12 148 ASP A C 1
ATOM 1184 O O . ASP A 1 148 ? 5.857 13.480 -17.038 1.00 77.12 148 ASP A O 1
ATOM 1188 N N . THR A 1 149 ? 5.570 14.393 -15.020 1.00 69.12 149 THR A N 1
ATOM 1189 C CA . THR A 1 149 ? 4.103 14.397 -15.100 1.00 69.12 149 THR A CA 1
ATOM 1190 C C . THR A 1 149 ? 3.584 15.161 -16.317 1.00 69.12 149 THR A C 1
ATOM 1192 O O . THR A 1 149 ? 2.541 14.798 -16.860 1.00 69.12 149 THR A O 1
ATOM 1195 N N . ALA A 1 150 ? 4.325 16.164 -16.798 1.00 66.94 150 ALA A N 1
ATOM 1196 C CA . ALA A 1 150 ? 3.997 16.913 -18.008 1.00 66.94 150 ALA A CA 1
ATOM 1197 C C . ALA A 1 150 ? 4.100 16.077 -19.300 1.00 66.94 150 ALA A C 1
ATOM 1199 O O . ALA A 1 150 ? 3.487 16.423 -20.312 1.00 66.94 150 ALA A O 1
ATOM 1200 N N . GLU A 1 151 ? 4.863 14.981 -19.284 1.00 62.06 151 GLU A N 1
ATOM 1201 C CA . GLU A 1 151 ? 5.032 14.072 -20.424 1.00 62.06 151 GLU A CA 1
ATOM 1202 C C . GLU A 1 151 ? 3.926 13.014 -20.512 1.00 62.06 151 GLU A C 1
ATOM 1204 O O . GLU A 1 151 ? 3.771 12.358 -21.549 1.00 62.06 151 GLU A O 1
ATOM 1209 N N . ILE A 1 152 ? 3.116 12.863 -19.458 1.00 62.34 152 ILE A N 1
ATOM 1210 C CA . ILE A 1 152 ? 1.932 12.008 -19.490 1.00 62.34 152 ILE A CA 1
ATOM 1211 C C . ILE A 1 152 ? 0.894 12.714 -20.371 1.00 62.34 152 ILE A C 1
ATOM 1213 O O . ILE A 1 152 ? 0.335 13.756 -20.024 1.00 62.34 152 ILE A O 1
ATOM 1217 N N . LYS A 1 153 ? 0.661 12.172 -21.568 1.00 51.94 153 LYS A N 1
ATOM 1218 C CA . LYS A 1 153 ? -0.320 12.727 -22.504 1.00 51.94 153 LYS A CA 1
ATOM 1219 C C . LYS A 1 153 ? -1.733 12.357 -22.057 1.00 51.94 153 LYS A C 1
ATOM 1221 O O . LYS A 1 153 ? -2.020 11.177 -21.869 1.00 51.94 153 LYS A O 1
ATOM 1226 N N . HIS A 1 154 ? -2.643 13.339 -22.057 1.00 48.31 154 HIS A N 1
ATOM 1227 C CA . HIS A 1 154 ? -4.093 13.212 -21.786 1.00 48.31 154 HIS A CA 1
ATOM 1228 C C . HIS A 1 154 ? -4.838 12.123 -22.592 1.00 48.31 154 HIS A C 1
ATOM 1230 O O . HIS A 1 154 ? -6.017 11.876 -22.365 1.00 48.31 154 HIS A O 1
ATOM 1236 N N . ASN A 1 155 ? -4.181 11.475 -23.556 1.00 45.47 155 ASN A N 1
ATOM 1237 C CA . ASN A 1 155 ? -4.730 10.401 -24.377 1.00 45.47 155 ASN A CA 1
ATOM 1238 C C . ASN A 1 155 ? -4.430 8.989 -23.830 1.00 45.47 155 ASN A C 1
ATOM 1240 O O . ASN A 1 155 ? -4.582 8.023 -24.572 1.00 45.47 155 ASN A O 1
ATOM 1244 N N . GLY A 1 156 ? -3.945 8.859 -22.589 1.00 48.53 156 GLY A N 1
ATOM 1245 C CA . GLY A 1 156 ? -3.660 7.558 -21.970 1.00 48.53 156 GLY A CA 1
ATOM 1246 C C . GLY A 1 156 ? -2.362 6.887 -22.440 1.00 48.53 156 GLY A C 1
ATOM 1247 O O . GLY A 1 156 ? -2.024 5.802 -21.961 1.00 48.53 156 GLY A O 1
ATOM 1248 N N . GLN A 1 157 ? -1.583 7.521 -23.325 1.00 52.94 157 GLN A N 1
ATOM 1249 C CA . GLN A 1 157 ? -0.253 7.032 -23.696 1.00 52.94 157 GLN A CA 1
ATOM 1250 C C . GLN A 1 157 ? 0.782 7.457 -22.652 1.00 52.94 157 GLN A C 1
ATOM 1252 O O . GLN A 1 157 ? 1.516 8.425 -22.829 1.00 52.94 157 GLN A O 1
ATOM 1257 N N . PHE A 1 158 ? 0.840 6.704 -21.558 1.00 62.91 158 PHE A N 1
ATOM 1258 C CA . PHE A 1 158 ? 1.944 6.765 -20.604 1.00 62.91 158 PHE A CA 1
ATOM 1259 C C . PHE A 1 158 ? 3.055 5.807 -21.051 1.00 62.91 158 PHE A C 1
ATOM 1261 O O . PHE A 1 158 ? 2.777 4.631 -21.315 1.00 62.91 158 PHE A O 1
ATOM 1268 N N . ALA A 1 159 ? 4.293 6.287 -21.174 1.00 73.62 159 ALA A N 1
ATOM 1269 C CA . ALA A 1 159 ? 5.447 5.417 -21.400 1.00 73.62 159 ALA A CA 1
ATOM 1270 C C . ALA A 1 159 ? 5.706 4.538 -20.161 1.00 73.62 159 ALA A C 1
ATOM 1272 O O . ALA A 1 159 ? 5.193 4.807 -19.077 1.00 73.62 159 ALA A O 1
ATOM 1273 N N . GLU A 1 160 ? 6.460 3.452 -20.315 1.00 85.44 160 GLU A N 1
ATOM 1274 C CA . GLU A 1 160 ? 6.912 2.675 -19.158 1.00 85.44 160 GLU A CA 1
ATOM 1275 C C . GLU A 1 160 ? 7.833 3.531 -18.281 1.00 85.44 160 GLU A C 1
ATOM 1277 O O . GLU A 1 160 ? 8.748 4.179 -18.784 1.00 85.44 160 GLU A O 1
ATOM 1282 N N . GLY A 1 161 ? 7.578 3.543 -16.977 1.00 90.06 161 GLY A N 1
ATOM 1283 C CA . GLY A 1 161 ? 8.158 4.496 -16.039 1.00 90.06 161 GLY A CA 1
ATOM 1284 C C . GLY A 1 161 ? 7.334 4.616 -14.769 1.00 90.06 161 GLY A C 1
ATOM 1285 O O . GLY A 1 161 ? 6.354 3.891 -14.556 1.00 90.06 161 GLY A O 1
ATOM 1286 N N . TYR A 1 162 ? 7.734 5.539 -13.904 1.00 90.88 162 TYR A N 1
ATOM 1287 C CA . TYR A 1 162 ? 7.000 5.825 -12.680 1.00 90.88 162 TYR A CA 1
ATOM 1288 C C . TYR A 1 162 ? 6.894 7.317 -12.400 1.00 90.88 162 TYR A C 1
ATOM 1290 O O . TYR A 1 162 ? 7.729 8.120 -12.807 1.00 90.88 162 TYR A O 1
ATOM 1298 N N . VAL A 1 163 ? 5.855 7.665 -11.652 1.00 89.38 163 VAL A N 1
ATOM 1299 C CA . VAL A 1 163 ? 5.532 9.025 -11.232 1.00 89.38 163 VAL A CA 1
ATOM 1300 C C . VAL A 1 163 ? 5.263 8.994 -9.736 1.00 89.38 163 VAL A C 1
ATOM 1302 O O . VAL A 1 163 ? 4.611 8.083 -9.225 1.00 89.38 163 VAL A O 1
ATOM 1305 N N . THR A 1 164 ? 5.809 9.961 -9.008 1.00 91.06 164 THR A N 1
ATOM 1306 C CA . THR A 1 164 ? 5.620 10.104 -7.561 1.00 91.06 164 THR A CA 1
ATOM 1307 C C . THR A 1 164 ? 5.275 11.555 -7.268 1.00 91.06 164 THR A C 1
ATOM 1309 O O . THR A 1 164 ? 6.121 12.435 -7.402 1.00 91.06 164 THR A O 1
ATOM 1312 N N . GLU A 1 165 ? 4.032 11.794 -6.871 1.00 88.69 165 GLU A N 1
ATOM 1313 C CA . GLU A 1 165 ? 3.523 13.097 -6.448 1.00 88.69 165 GLU A CA 1
ATOM 1314 C C . GLU A 1 165 ? 3.314 13.116 -4.927 1.00 88.69 165 GLU A C 1
ATOM 1316 O O . GLU A 1 165 ? 3.548 12.133 -4.222 1.00 88.69 165 GLU A O 1
ATOM 1321 N N . GLN A 1 166 ? 2.834 14.238 -4.385 1.00 88.81 166 GLN A N 1
ATOM 1322 C CA . GLN A 1 166 ? 2.583 14.364 -2.948 1.00 88.81 166 GLN A CA 1
ATOM 1323 C C . GLN A 1 166 ? 1.504 13.393 -2.439 1.00 88.81 166 GLN A C 1
ATOM 1325 O O . GLN A 1 166 ? 1.605 12.903 -1.317 1.00 88.81 166 GLN A O 1
ATOM 1330 N N . SER A 1 167 ? 0.474 13.120 -3.236 1.00 88.19 167 SER A N 1
ATOM 1331 C CA . SER A 1 167 ? -0.693 12.319 -2.841 1.00 88.19 167 SER A CA 1
ATOM 1332 C C . SER A 1 167 ? -0.955 11.151 -3.786 1.00 88.19 167 SER A C 1
ATOM 1334 O O . SER A 1 167 ? -2.006 10.527 -3.696 1.00 88.19 167 SER A O 1
ATOM 1336 N N . SER A 1 168 ? -0.049 10.854 -4.716 1.00 89.25 168 SER A N 1
ATOM 1337 C CA . SER A 1 168 ? -0.248 9.788 -5.695 1.00 89.25 168 SER A CA 1
ATOM 1338 C C . SER A 1 168 ? 1.081 9.160 -6.107 1.00 89.25 168 SER A C 1
ATOM 1340 O O . SER A 1 168 ? 2.126 9.815 -6.114 1.00 89.25 168 SER A O 1
ATOM 1342 N N . VAL A 1 169 ? 1.052 7.867 -6.429 1.00 92.25 169 VAL A N 1
ATOM 1343 C CA . VAL A 1 169 ? 2.189 7.161 -7.025 1.00 92.25 169 VAL A CA 1
ATOM 1344 C C . VAL A 1 169 ? 1.678 6.214 -8.101 1.00 92.25 169 VAL A C 1
ATOM 1346 O O . VAL A 1 169 ? 0.742 5.448 -7.861 1.00 92.25 169 VAL A O 1
ATOM 1349 N N . LEU A 1 170 ? 2.329 6.236 -9.262 1.00 90.00 170 LEU A N 1
ATOM 1350 C CA . LEU A 1 170 ? 2.044 5.372 -10.403 1.00 90.00 170 LEU A CA 1
ATOM 1351 C C . LEU A 1 170 ? 3.306 4.673 -10.876 1.00 90.00 170 LEU A C 1
ATOM 1353 O O . LEU A 1 170 ? 4.357 5.294 -11.000 1.00 90.00 170 LEU A O 1
ATOM 1357 N N . VAL A 1 171 ? 3.174 3.398 -11.217 1.00 91.56 171 VAL A N 1
ATOM 1358 C CA . VAL A 1 171 ? 4.196 2.618 -11.909 1.00 91.56 171 VAL A CA 1
ATOM 1359 C C . VAL A 1 171 ? 3.558 1.921 -13.103 1.00 91.56 171 VAL A C 1
ATOM 1361 O O . VAL A 1 171 ? 2.552 1.232 -12.940 1.00 91.56 171 VAL A O 1
ATOM 1364 N N . LYS A 1 172 ? 4.175 2.051 -14.280 1.00 88.88 172 LYS A N 1
ATOM 1365 C CA . LYS A 1 172 ? 3.897 1.244 -15.472 1.00 88.88 172 LYS A CA 1
ATOM 1366 C C . LYS A 1 172 ? 5.171 0.546 -15.919 1.00 88.88 172 LYS A C 1
ATOM 1368 O O . LYS A 1 172 ? 6.203 1.184 -16.100 1.00 88.88 172 LYS A O 1
ATOM 1373 N N . SER A 1 173 ? 5.081 -0.753 -16.142 1.00 90.38 173 SER A N 1
ATOM 1374 C CA . SER A 1 173 ? 6.183 -1.569 -16.637 1.00 90.38 173 SER A CA 1
ATOM 1375 C C . SER A 1 173 ? 5.664 -2.705 -17.512 1.00 90.38 173 SER A C 1
ATOM 1377 O O . SER A 1 173 ? 4.448 -2.860 -17.684 1.00 90.38 173 SER A O 1
ATOM 1379 N N . ARG A 1 174 ? 6.569 -3.567 -17.982 1.00 88.06 174 ARG A N 1
ATOM 1380 C CA . ARG A 1 174 ? 6.220 -4.772 -18.746 1.00 88.06 174 ARG A CA 1
ATOM 1381 C C . ARG A 1 174 ? 5.256 -5.692 -17.998 1.00 88.06 174 ARG A C 1
ATOM 1383 O O . ARG A 1 174 ? 4.467 -6.416 -18.601 1.00 88.06 174 ARG A O 1
ATOM 1390 N N . GLY A 1 175 ? 5.312 -5.666 -16.661 1.00 86.94 175 GLY A N 1
ATOM 1391 C CA . GLY A 1 175 ? 4.455 -6.467 -15.784 1.00 86.94 175 GLY A CA 1
ATOM 1392 C C . GLY A 1 175 ? 3.027 -5.927 -15.654 1.00 86.94 175 GLY A C 1
ATOM 1393 O O . GLY A 1 175 ? 2.144 -6.639 -15.172 1.00 86.94 175 GLY A O 1
ATOM 1394 N N . GLY A 1 176 ? 2.784 -4.691 -16.089 1.00 88.25 176 GLY A N 1
ATOM 1395 C CA . GLY A 1 176 ? 1.509 -3.996 -15.970 1.00 88.25 176 GLY A CA 1
ATOM 1396 C C . GLY A 1 176 ? 1.629 -2.667 -15.233 1.00 88.25 176 GLY A C 1
ATOM 1397 O O . GLY A 1 176 ? 2.699 -2.065 -15.142 1.00 88.25 176 GLY A O 1
ATOM 1398 N N . VAL A 1 177 ? 0.500 -2.209 -14.705 1.00 87.81 177 VAL A N 1
ATOM 1399 C CA . VAL A 1 177 ? 0.345 -0.914 -14.044 1.00 87.81 177 VAL A CA 1
ATOM 1400 C C . VAL A 1 177 ? -0.118 -1.121 -12.608 1.00 87.81 177 VAL A C 1
ATOM 1402 O O . VAL A 1 177 ? -0.998 -1.941 -12.351 1.00 87.81 177 VAL A O 1
ATOM 1405 N N . SER A 1 178 ? 0.448 -0.368 -11.671 1.00 92.38 178 SER A N 1
ATOM 1406 C CA . SER A 1 178 ? 0.015 -0.314 -10.272 1.00 92.38 178 SER A CA 1
ATOM 1407 C C . SER A 1 178 ? 0.083 1.117 -9.785 1.00 92.38 178 SER A C 1
ATOM 1409 O O . SER A 1 178 ? 1.033 1.841 -10.090 1.00 92.38 178 SER A O 1
ATOM 1411 N N . GLY A 1 179 ? -0.910 1.521 -9.005 1.00 91.56 179 GLY A N 1
ATOM 1412 C CA . GLY A 1 179 ? -0.901 2.844 -8.411 1.00 91.56 179 GLY A CA 1
ATOM 1413 C C . GLY A 1 179 ? -1.713 2.938 -7.137 1.00 91.56 179 GLY A C 1
ATOM 1414 O O . GLY A 1 179 ? -2.446 2.018 -6.756 1.00 91.56 179 GLY A O 1
ATOM 1415 N N . ILE A 1 180 ? -1.509 4.060 -6.461 1.00 93.38 180 ILE A N 1
ATOM 1416 C CA . ILE A 1 180 ? -2.167 4.423 -5.214 1.00 93.38 180 ILE A CA 1
ATOM 1417 C C . ILE A 1 180 ? -2.370 5.935 -5.160 1.00 93.38 180 ILE A C 1
ATOM 1419 O O . ILE A 1 180 ? -1.517 6.695 -5.620 1.00 93.38 180 ILE A O 1
ATOM 1423 N N . VAL A 1 181 ? -3.488 6.362 -4.582 1.00 90.94 181 VAL A N 1
ATOM 1424 C CA . VAL A 1 181 ? -3.824 7.771 -4.359 1.00 90.94 181 VAL A CA 1
ATOM 1425 C C . VAL A 1 181 ? -4.291 7.949 -2.917 1.00 90.94 181 VAL A C 1
ATOM 1427 O O . VAL A 1 181 ? -5.083 7.143 -2.426 1.00 90.94 181 VAL A O 1
ATOM 1430 N N . ASP A 1 182 ? -3.812 8.995 -2.244 1.00 90.25 182 ASP A N 1
ATOM 1431 C CA . ASP A 1 182 ? -4.335 9.453 -0.959 1.00 90.25 182 ASP A CA 1
ATOM 1432 C C . ASP A 1 182 ? -5.648 10.206 -1.156 1.00 90.25 182 ASP A C 1
ATOM 1434 O O . ASP A 1 182 ? -5.734 11.201 -1.875 1.00 90.25 182 ASP A O 1
ATOM 1438 N N . LEU A 1 183 ? -6.670 9.725 -0.469 1.00 86.50 183 LEU A N 1
ATOM 1439 C CA . LEU A 1 183 ? -8.036 10.216 -0.519 1.00 86.50 183 LEU A CA 1
ATOM 1440 C C . LEU A 1 183 ? -8.514 10.746 0.823 1.00 86.50 183 LEU A C 1
ATOM 1442 O O . LEU A 1 183 ? -9.656 11.194 0.940 1.00 86.50 183 LEU A O 1
ATOM 1446 N N . THR A 1 184 ? -7.648 10.711 1.832 1.00 85.06 184 THR A N 1
ATOM 1447 C CA . THR A 1 184 ? -7.928 11.220 3.173 1.00 85.06 184 THR A CA 1
ATOM 1448 C C . THR A 1 184 ? -8.535 12.633 3.154 1.00 85.06 184 THR A C 1
ATOM 1450 O O . THR A 1 184 ? -9.515 12.852 3.867 1.00 85.06 184 THR A O 1
ATOM 1453 N N . PRO A 1 185 ? -8.070 13.590 2.317 1.00 78.56 185 PRO A N 1
ATOM 1454 C CA . PRO A 1 185 ? -8.669 14.928 2.255 1.00 78.56 185 PRO A CA 1
ATOM 1455 C C . PRO A 1 185 ? -10.097 14.963 1.681 1.00 78.56 185 PRO A C 1
ATOM 1457 O O . PRO A 1 185 ? -10.857 15.888 1.980 1.00 78.56 185 PRO A O 1
ATOM 1460 N N . SER A 1 186 ? -10.450 13.978 0.852 1.00 70.88 186 SER A N 1
ATOM 1461 C CA . SER A 1 186 ? -11.654 13.979 0.012 1.00 70.88 186 SER A CA 1
ATOM 1462 C C . SER A 1 186 ? -12.812 13.177 0.607 1.00 70.88 186 SER A C 1
ATOM 1464 O O . SER A 1 186 ? -13.971 13.445 0.287 1.00 70.88 186 SER A O 1
ATOM 1466 N N . ILE A 1 187 ? -12.537 12.218 1.497 1.00 67.56 187 ILE A N 1
ATOM 1467 C CA . ILE A 1 187 ? -13.589 11.411 2.125 1.00 67.56 187 ILE A CA 1
ATOM 1468 C C . ILE A 1 187 ? -14.328 12.207 3.207 1.00 67.56 187 ILE A C 1
ATOM 1470 O O . ILE A 1 187 ? -13.736 12.844 4.082 1.00 67.56 187 ILE A O 1
ATOM 1474 N N . ARG A 1 188 ? -15.664 12.143 3.161 1.00 63.97 188 ARG A N 1
ATOM 1475 C CA . ARG A 1 188 ? -16.564 12.695 4.179 1.00 63.97 188 ARG A CA 1
ATOM 1476 C C . ARG A 1 188 ? -17.268 11.554 4.909 1.00 63.97 188 ARG A C 1
ATOM 1478 O O . ARG A 1 188 ? -18.105 10.876 4.330 1.00 63.97 188 ARG A O 1
ATOM 1485 N N . LEU A 1 189 ? -16.953 11.365 6.188 1.00 59.66 189 LEU A N 1
ATOM 1486 C CA . LEU A 1 189 ? -17.663 10.432 7.068 1.00 59.66 189 LEU A CA 1
ATOM 1487 C C . LEU A 1 189 ? -18.920 11.138 7.628 1.00 59.66 189 LEU A C 1
ATOM 1489 O O . LEU A 1 189 ? -18.789 12.152 8.321 1.00 59.66 189 LEU A O 1
ATOM 1493 N N . LYS A 1 190 ? -20.139 10.664 7.319 1.00 46.94 190 LYS A N 1
ATOM 1494 C CA . LYS A 1 190 ? -21.397 11.238 7.853 1.00 46.94 190 LYS A CA 1
ATOM 1495 C C . LYS A 1 190 ? -21.665 10.771 9.284 1.00 46.94 190 LYS A C 1
ATOM 1497 O O . LYS A 1 190 ? -22.003 9.627 9.494 1.00 46.94 190 LYS A O 1
ATOM 1502 N N . GLY A 1 191 ? -21.605 11.653 10.276 1.00 45.06 191 GLY A N 1
ATOM 1503 C CA . GLY A 1 191 ? -21.837 11.249 11.677 1.00 45.06 191 GLY A CA 1
ATOM 1504 C C . GLY A 1 191 ? -20.975 11.973 12.702 1.00 45.06 191 GLY A C 1
ATOM 1505 O O . GLY A 1 191 ? -21.104 11.727 13.889 1.00 45.06 191 GLY A O 1
ATOM 1506 N N . GLY A 1 192 ? -20.156 12.929 12.256 1.00 46.03 192 GLY A N 1
ATOM 1507 C CA . GLY A 1 192 ? -19.649 13.995 13.110 1.00 46.03 192 GLY A CA 1
ATOM 1508 C C . GLY A 1 192 ? -18.554 13.577 14.080 1.00 46.03 192 GLY A C 1
ATOM 1509 O O . GLY A 1 192 ? -18.823 13.438 15.259 1.00 46.03 192 GLY A O 1
ATOM 1510 N N . LEU A 1 193 ? -17.301 13.539 13.623 1.00 44.56 193 LEU A N 1
ATOM 1511 C CA . LEU A 1 193 ? -16.134 13.574 14.516 1.00 44.56 193 LEU A CA 1
ATOM 1512 C C . LEU A 1 193 ? -14.965 14.383 13.923 1.00 44.56 193 LEU A C 1
ATOM 1514 O O . LEU A 1 193 ? -13.807 14.043 14.076 1.00 44.56 193 LEU A O 1
ATOM 1518 N N . ARG A 1 194 ? -15.233 15.530 13.283 1.00 49.25 194 ARG A N 1
ATOM 1519 C CA . ARG A 1 194 ? -14.148 16.407 12.788 1.00 49.25 194 ARG A CA 1
ATOM 1520 C C . ARG A 1 194 ? -13.453 17.267 13.855 1.00 49.25 194 ARG A C 1
ATOM 1522 O O . ARG A 1 194 ? -12.569 18.036 13.491 1.00 49.25 194 ARG A O 1
ATOM 1529 N N . ARG A 1 195 ? -13.857 17.215 15.132 1.00 45.91 195 ARG A N 1
ATOM 1530 C CA . ARG A 1 195 ? -13.238 18.062 16.172 1.00 45.91 195 ARG A CA 1
ATOM 1531 C C . ARG A 1 195 ? -11.945 17.485 16.762 1.00 45.91 195 ARG A C 1
ATOM 1533 O O . ARG A 1 195 ? -11.074 18.290 17.066 1.00 45.91 195 ARG A O 1
ATOM 1540 N N . ASP A 1 196 ? -11.772 16.157 16.784 1.00 53.50 196 ASP A N 1
ATOM 1541 C CA . ASP A 1 196 ? -10.683 15.500 17.540 1.00 53.50 196 ASP A CA 1
ATOM 1542 C C . ASP A 1 196 ? -9.830 14.523 16.695 1.00 53.50 196 ASP A C 1
ATOM 1544 O O . ASP A 1 196 ? -9.218 13.592 17.226 1.00 53.50 196 ASP A O 1
ATOM 1548 N N . GLU A 1 197 ? -9.795 14.699 15.369 1.00 65.94 197 GLU A N 1
ATOM 1549 C CA . GLU A 1 197 ? -9.003 13.865 14.448 1.00 65.94 197 GLU A CA 1
ATOM 1550 C C . GLU A 1 197 ? -7.635 14.486 14.136 1.00 65.94 197 GLU A C 1
ATOM 1552 O O . GLU A 1 197 ? -7.519 15.669 13.803 1.00 65.94 197 GLU A O 1
ATOM 1557 N N . ALA A 1 198 ? -6.581 13.666 14.187 1.00 67.19 198 ALA A N 1
ATOM 1558 C CA . ALA A 1 198 ? -5.235 14.102 13.834 1.00 67.19 198 ALA A CA 1
ATOM 1559 C C . ALA A 1 198 ? -5.110 14.330 12.328 1.00 67.19 198 ALA A C 1
ATOM 1561 O O . ALA A 1 198 ? -5.321 13.410 11.536 1.00 67.19 198 ALA A O 1
ATOM 1562 N N . LYS A 1 199 ? -4.660 15.522 11.922 1.00 74.56 199 LYS A N 1
ATOM 1563 C CA . LYS A 1 199 ? -4.169 15.715 10.557 1.00 74.56 199 LYS A CA 1
ATOM 1564 C C . LYS A 1 199 ? -2.764 15.127 10.452 1.00 74.56 199 LYS A C 1
ATOM 1566 O O . LYS A 1 199 ? -1.820 15.673 11.018 1.00 74.56 199 LYS A O 1
ATOM 1571 N N . LEU A 1 200 ? -2.640 14.025 9.722 1.00 86.12 200 LEU A N 1
ATOM 1572 C CA . LEU A 1 200 ? -1.357 13.376 9.466 1.00 86.12 200 LEU A CA 1
ATOM 1573 C C . LEU A 1 200 ? -0.620 14.065 8.315 1.00 86.12 200 LEU A C 1
ATOM 1575 O O . LEU A 1 200 ? -1.238 14.561 7.368 1.00 86.12 200 LEU A O 1
ATOM 1579 N N . GLY A 1 201 ? 0.710 14.076 8.388 1.00 89.06 201 GLY A N 1
ATOM 1580 C CA . GLY A 1 201 ? 1.545 14.307 7.218 1.00 89.06 201 GLY A CA 1
ATOM 1581 C C . GLY A 1 201 ? 1.298 13.201 6.196 1.00 89.06 201 GLY A C 1
ATOM 1582 O O . GLY A 1 201 ? 1.013 12.068 6.573 1.00 89.06 201 GLY A O 1
ATOM 1583 N N . CYS A 1 202 ? 1.381 13.526 4.910 1.00 92.44 202 CYS A N 1
ATOM 1584 C CA . CYS A 1 202 ? 1.194 12.580 3.813 1.00 92.44 202 CYS A CA 1
ATOM 1585 C C . CYS A 1 202 ? 2.198 12.898 2.711 1.00 92.44 202 CYS A C 1
ATOM 1587 O O . CYS A 1 202 ? 2.369 14.076 2.403 1.00 92.44 202 CYS A O 1
ATOM 1589 N N . ARG A 1 203 ? 2.834 11.885 2.115 1.00 95.50 203 ARG A N 1
ATOM 1590 C CA . ARG A 1 203 ? 3.656 12.003 0.901 1.00 95.50 203 ARG A CA 1
ATOM 1591 C C . ARG A 1 203 ? 3.582 10.725 0.060 1.00 95.50 203 ARG A C 1
ATOM 1593 O O . ARG A 1 203 ? 3.560 9.628 0.621 1.00 95.50 203 ARG A O 1
ATOM 1600 N N . GLY A 1 204 ? 3.632 10.844 -1.263 1.00 95.50 204 GLY A N 1
ATOM 1601 C CA . GLY A 1 204 ? 3.879 9.702 -2.137 1.00 95.50 204 GLY A CA 1
ATOM 1602 C C . GLY A 1 204 ? 5.267 9.121 -1.883 1.00 95.50 204 GLY A C 1
ATOM 1603 O O . GLY A 1 204 ? 6.235 9.837 -1.606 1.00 95.50 204 GLY A O 1
ATOM 1604 N N . TYR A 1 205 ? 5.363 7.797 -1.927 1.00 97.94 205 TYR A N 1
ATOM 1605 C CA . TYR A 1 205 ? 6.598 7.075 -1.677 1.00 97.94 205 TYR A CA 1
ATOM 1606 C C . TYR A 1 205 ? 6.681 5.817 -2.537 1.00 97.94 205 TYR A C 1
ATOM 1608 O O . TYR A 1 205 ? 5.794 4.967 -2.521 1.00 97.94 205 TYR A O 1
ATOM 1616 N N . LEU A 1 206 ? 7.779 5.673 -3.273 1.00 97.75 206 LEU A N 1
ATOM 1617 C CA . LEU A 1 206 ? 8.038 4.491 -4.083 1.00 97.75 206 LEU A CA 1
ATOM 1618 C C . LEU A 1 206 ? 9.008 3.564 -3.350 1.00 97.75 206 LEU A C 1
ATOM 1620 O O . LEU A 1 206 ? 10.195 3.871 -3.224 1.00 97.75 206 LEU A O 1
ATOM 1624 N N . ILE A 1 207 ? 8.520 2.415 -2.883 1.00 98.38 207 ILE A N 1
ATOM 1625 C CA . ILE A 1 207 ? 9.386 1.417 -2.251 1.00 98.38 207 ILE A CA 1
ATOM 1626 C C . ILE A 1 207 ? 10.127 0.665 -3.355 1.00 98.38 207 ILE A C 1
ATOM 1628 O O . ILE A 1 207 ? 9.507 0.025 -4.205 1.00 98.38 207 ILE A O 1
ATOM 1632 N N . GLN A 1 208 ? 11.456 0.708 -3.314 1.00 97.69 208 GLN A N 1
ATOM 1633 C CA . GLN A 1 208 ? 12.305 -0.176 -4.110 1.00 97.69 208 GLN A CA 1
ATOM 1634 C C . GLN A 1 208 ? 12.537 -1.451 -3.303 1.00 97.69 208 GLN A C 1
ATOM 1636 O O . GLN A 1 208 ? 13.333 -1.449 -2.368 1.00 97.69 208 GLN A O 1
ATOM 1641 N N . ALA A 1 209 ? 11.787 -2.506 -3.615 1.00 97.38 209 ALA A N 1
ATOM 1642 C CA . ALA A 1 209 ? 11.832 -3.754 -2.867 1.00 97.38 209 ALA A CA 1
ATOM 1643 C C . ALA A 1 209 ? 13.207 -4.430 -2.967 1.00 97.38 209 ALA A C 1
ATOM 1645 O O . ALA A 1 209 ? 13.863 -4.387 -4.015 1.00 97.38 209 ALA A O 1
ATOM 1646 N N . ASP A 1 210 ? 13.612 -5.105 -1.889 1.00 96.50 210 ASP A N 1
ATOM 1647 C CA . ASP A 1 210 ? 14.763 -6.006 -1.928 1.00 96.50 210 ASP A CA 1
ATOM 1648 C C . ASP A 1 210 ? 14.566 -7.074 -3.030 1.00 96.50 210 ASP A C 1
ATOM 1650 O O . ASP A 1 210 ? 13.447 -7.567 -3.210 1.00 96.50 210 ASP A O 1
ATOM 1654 N N . PRO A 1 211 ? 15.612 -7.446 -3.799 1.00 94.81 211 PRO A N 1
ATOM 1655 C CA . PRO A 1 211 ? 15.461 -8.315 -4.965 1.00 94.81 211 PRO A CA 1
ATOM 1656 C C . PRO A 1 211 ? 14.771 -9.659 -4.706 1.00 94.81 211 PRO A C 1
ATOM 1658 O O . PRO A 1 211 ? 14.218 -10.225 -5.646 1.00 94.81 211 PRO A O 1
ATOM 1661 N N . ASN A 1 212 ? 14.822 -10.169 -3.472 1.00 92.88 212 ASN A N 1
ATOM 1662 C CA . ASN A 1 212 ? 14.389 -11.521 -3.123 1.00 92.88 212 ASN A CA 1
ATOM 1663 C C . ASN A 1 212 ? 13.024 -11.576 -2.419 1.00 92.88 212 ASN A C 1
ATOM 1665 O O . ASN A 1 212 ? 12.684 -12.611 -1.844 1.00 92.88 212 ASN A O 1
ATOM 1669 N N . THR A 1 213 ? 12.252 -10.484 -2.414 1.00 95.06 213 THR A N 1
ATOM 1670 C CA . THR A 1 213 ? 10.980 -10.445 -1.679 1.00 95.06 213 THR A CA 1
ATOM 1671 C C . THR A 1 213 ? 9.800 -10.939 -2.511 1.00 95.06 213 THR A C 1
ATOM 1673 O O . THR A 1 213 ? 9.011 -11.746 -2.023 1.00 95.06 213 THR A O 1
ATOM 1676 N N . ASN A 1 214 ? 9.640 -10.487 -3.756 1.00 96.38 214 ASN A N 1
ATOM 1677 C CA . ASN A 1 214 ? 8.499 -10.861 -4.595 1.00 96.38 214 ASN A CA 1
ATOM 1678 C C . ASN A 1 214 ? 8.679 -12.241 -5.255 1.00 96.38 214 ASN A C 1
ATOM 1680 O O . ASN A 1 214 ? 9.766 -12.618 -5.687 1.00 96.38 214 ASN A O 1
ATOM 1684 N N . LEU A 1 215 ? 7.590 -13.014 -5.307 1.00 94.19 215 LEU A N 1
ATOM 1685 C CA . LEU A 1 215 ? 7.605 -14.399 -5.795 1.00 94.19 215 LEU A CA 1
ATOM 1686 C C . LEU A 1 215 ? 7.660 -14.546 -7.323 1.00 94.19 215 LEU A C 1
ATOM 1688 O O . LEU A 1 215 ? 7.910 -15.649 -7.804 1.00 94.19 215 LEU A O 1
ATOM 1692 N N . VAL A 1 216 ? 7.377 -13.484 -8.078 1.00 94.12 216 VAL A N 1
ATOM 1693 C CA . VAL A 1 216 ? 7.214 -13.521 -9.542 1.00 94.12 216 VAL A CA 1
ATOM 1694 C C . VAL A 1 216 ? 8.268 -12.673 -10.251 1.00 94.12 216 VAL A C 1
ATOM 1696 O O . VAL A 1 216 ? 8.808 -13.103 -11.267 1.00 94.12 216 VAL A O 1
ATOM 1699 N N . ALA A 1 217 ? 8.590 -11.494 -9.719 1.00 93.56 217 ALA A N 1
ATOM 1700 C CA . ALA A 1 217 ? 9.564 -10.575 -10.298 1.00 93.56 217 ALA A CA 1
ATOM 1701 C C . ALA A 1 217 ? 10.597 -10.132 -9.256 1.00 93.56 217 ALA A C 1
ATOM 1703 O O . ALA A 1 217 ? 10.295 -9.995 -8.076 1.00 93.56 217 ALA A O 1
ATOM 1704 N N . GLN A 1 218 ? 11.828 -9.877 -9.691 1.00 94.00 218 GLN A N 1
ATOM 1705 C CA . GLN A 1 218 ? 12.874 -9.339 -8.821 1.00 94.00 218 GLN A CA 1
ATOM 1706 C C . GLN A 1 218 ? 12.851 -7.811 -8.827 1.00 94.00 218 GLN A C 1
ATOM 1708 O O . GLN A 1 218 ? 12.461 -7.193 -9.816 1.00 94.00 218 GLN A O 1
ATOM 1713 N N . LYS A 1 219 ? 13.355 -7.197 -7.748 1.00 94.06 219 LYS A N 1
ATOM 1714 C CA . LYS A 1 219 ? 13.557 -5.736 -7.638 1.00 94.06 219 LYS A CA 1
ATOM 1715 C C . LYS A 1 219 ? 12.285 -4.929 -7.921 1.00 94.06 219 LYS A C 1
ATOM 1717 O O . LYS A 1 219 ? 12.355 -3.857 -8.524 1.00 94.06 219 LYS A O 1
ATOM 1722 N N . THR A 1 220 ? 11.133 -5.454 -7.511 1.00 97.44 220 THR A N 1
ATOM 1723 C CA . THR A 1 220 ? 9.838 -4.825 -7.769 1.00 97.44 220 THR A CA 1
ATOM 1724 C C . THR A 1 220 ? 9.745 -3.431 -7.159 1.00 97.44 220 THR A C 1
ATOM 1726 O O . THR A 1 220 ? 10.353 -3.133 -6.130 1.00 97.44 220 THR A O 1
ATOM 1729 N N . LEU A 1 221 ? 8.923 -2.590 -7.765 1.00 98.00 221 LEU A N 1
ATOM 1730 C CA . LEU A 1 221 ? 8.550 -1.287 -7.241 1.00 98.00 221 LEU A CA 1
ATOM 1731 C C . LEU A 1 221 ? 7.159 -1.374 -6.611 1.00 98.00 221 LEU A C 1
ATOM 1733 O O . LEU A 1 221 ? 6.263 -1.996 -7.181 1.00 98.00 221 LEU A O 1
ATOM 1737 N N . ILE A 1 222 ? 6.977 -0.767 -5.437 1.00 98.44 222 ILE A N 1
ATOM 1738 C CA . ILE A 1 222 ? 5.699 -0.782 -4.711 1.00 98.44 222 ILE A CA 1
ATOM 1739 C C . ILE A 1 222 ? 5.222 0.666 -4.512 1.00 98.44 222 ILE A C 1
ATOM 1741 O O . ILE A 1 222 ? 5.742 1.365 -3.630 1.00 98.44 222 ILE A O 1
ATOM 1745 N N . PRO A 1 223 ? 4.252 1.138 -5.319 1.00 97.88 223 PRO A N 1
ATOM 1746 C CA . PRO A 1 223 ? 3.620 2.442 -5.134 1.00 97.88 223 PRO A CA 1
ATOM 1747 C C . PRO A 1 223 ? 3.002 2.530 -3.743 1.00 97.88 223 PRO A C 1
ATOM 1749 O O . PRO A 1 223 ? 2.249 1.636 -3.359 1.00 97.88 223 PRO A O 1
ATOM 1752 N N . SER A 1 224 ? 3.328 3.564 -2.973 1.00 98.44 224 SER A N 1
ATOM 1753 C CA . SER A 1 224 ? 2.871 3.684 -1.586 1.00 98.44 224 SER A CA 1
ATOM 1754 C C . SER A 1 224 ? 2.565 5.127 -1.204 1.00 98.44 224 SER A C 1
ATOM 1756 O O . SER A 1 224 ? 3.135 6.063 -1.763 1.00 98.44 224 SER A O 1
ATOM 1758 N N . ILE A 1 225 ? 1.699 5.305 -0.212 1.00 97.88 225 ILE A N 1
ATOM 1759 C CA . ILE A 1 225 ? 1.515 6.581 0.475 1.00 97.88 225 ILE A CA 1
ATOM 1760 C C . ILE A 1 225 ? 2.085 6.446 1.881 1.00 97.88 225 ILE A C 1
ATOM 1762 O O . ILE A 1 225 ? 1.771 5.504 2.610 1.00 97.88 225 ILE A O 1
ATOM 1766 N N . TRP A 1 226 ? 2.944 7.391 2.244 1.00 97.69 226 TRP A N 1
ATOM 1767 C CA . TRP A 1 226 ? 3.540 7.492 3.564 1.00 97.69 226 TRP A CA 1
ATOM 1768 C C . TRP A 1 226 ? 2.801 8.542 4.380 1.00 97.69 226 TRP A C 1
ATOM 1770 O O . TRP A 1 226 ? 2.826 9.727 4.043 1.00 97.69 226 TRP A O 1
ATOM 1780 N N . HIS A 1 227 ? 2.213 8.111 5.487 1.00 95.19 227 HIS A N 1
ATOM 1781 C CA . HIS A 1 227 ? 1.594 8.964 6.484 1.00 95.19 227 HIS A CA 1
ATOM 1782 C C . HIS A 1 227 ? 2.477 9.059 7.722 1.00 95.19 227 HIS A C 1
ATOM 1784 O O . HIS A 1 227 ? 3.016 8.050 8.170 1.00 95.19 227 HIS A O 1
ATOM 1790 N N . SER A 1 228 ? 2.602 10.252 8.293 1.00 92.12 228 SER A N 1
ATOM 1791 C CA . SER A 1 228 ? 3.360 10.465 9.527 1.00 92.12 228 SER A CA 1
ATOM 1792 C C . SER A 1 228 ? 2.576 11.303 10.527 1.00 92.12 228 SER A C 1
ATOM 1794 O O . SER A 1 228 ? 1.807 12.195 10.161 1.00 92.12 228 SER A O 1
ATOM 1796 N N . GLY A 1 229 ? 2.764 11.016 11.810 1.00 86.81 229 GLY A N 1
ATOM 1797 C CA . GLY A 1 229 ? 2.193 11.800 12.897 1.00 86.81 229 GLY A CA 1
ATOM 1798 C C . GLY A 1 229 ? 3.165 11.931 14.060 1.00 86.81 229 GLY A C 1
ATOM 1799 O O . GLY A 1 229 ? 4.031 11.082 14.267 1.00 86.81 229 GLY A O 1
ATOM 1800 N N . ALA A 1 230 ? 3.027 13.020 14.813 1.00 78.31 230 ALA A N 1
ATOM 1801 C CA . ALA A 1 230 ? 3.799 13.244 16.028 1.00 78.31 230 ALA A CA 1
ATOM 1802 C C . ALA A 1 230 ? 3.127 12.559 17.228 1.00 78.31 230 ALA A C 1
ATOM 1804 O O . ALA A 1 230 ? 1.899 12.562 17.345 1.00 78.31 230 ALA A O 1
ATOM 1805 N N . GLY A 1 231 ? 3.935 12.004 18.127 1.00 64.44 231 GLY A N 1
ATOM 1806 C CA . GLY A 1 231 ? 3.520 11.649 19.480 1.00 64.44 231 GLY A CA 1
ATOM 1807 C C . GLY A 1 231 ? 3.434 12.895 20.361 1.00 64.44 231 GLY A C 1
ATOM 1808 O O . GLY A 1 231 ? 4.113 13.897 20.121 1.00 64.44 231 GLY A O 1
ATOM 1809 N N . ALA A 1 232 ? 2.576 12.868 21.381 1.00 56.03 232 ALA A N 1
ATOM 1810 C CA . ALA A 1 232 ? 2.514 13.970 22.330 1.00 56.03 232 ALA A CA 1
ATOM 1811 C C . ALA A 1 232 ? 3.738 13.941 23.270 1.00 56.03 232 ALA A C 1
ATOM 1813 O O . ALA A 1 232 ? 3.784 13.153 24.205 1.00 56.03 232 ALA A O 1
ATOM 1814 N N . VAL A 1 233 ? 4.653 14.893 23.044 1.00 46.50 233 VAL A N 1
ATOM 1815 C CA . VAL A 1 233 ? 5.754 15.368 23.913 1.00 46.50 233 VAL A CA 1
ATOM 1816 C C . VAL A 1 233 ? 7.091 14.611 23.835 1.00 46.50 233 VAL A C 1
ATOM 1818 O O . VAL A 1 233 ? 7.296 13.584 24.470 1.00 46.50 233 VAL A O 1
ATOM 1821 N N . GLY A 1 234 ? 8.073 15.259 23.195 1.00 36.19 234 GLY A N 1
ATOM 1822 C CA . GLY A 1 234 ? 9.495 15.113 23.518 1.00 36.19 234 GLY A CA 1
ATOM 1823 C C . GLY A 1 234 ? 9.930 16.176 24.540 1.00 36.19 234 GLY A C 1
ATOM 1824 O O . GLY A 1 234 ? 9.480 17.322 24.495 1.00 36.19 234 GLY A O 1
ATOM 1825 N N . HIS A 1 235 ? 10.797 15.804 25.483 1.00 38.31 235 HIS A N 1
ATOM 1826 C CA . HIS A 1 235 ? 11.425 16.707 26.454 1.00 38.31 235 HIS A CA 1
ATOM 1827 C C . HIS A 1 235 ? 12.067 17.936 25.772 1.00 38.31 235 HIS A C 1
ATOM 1829 O O . HIS A 1 235 ? 13.106 17.794 25.137 1.00 38.31 235 HIS A O 1
ATOM 1835 N N . GLN A 1 236 ? 11.472 19.123 25.956 1.00 37.72 236 GLN A N 1
ATOM 1836 C CA . GLN A 1 236 ? 12.078 20.461 26.150 1.00 37.72 236 GLN A CA 1
ATOM 1837 C C . GLN A 1 236 ? 11.144 21.570 25.633 1.00 37.72 236 GLN A C 1
ATOM 1839 O O . GLN A 1 236 ? 11.164 21.934 24.463 1.00 37.72 236 GLN A O 1
ATOM 1844 N N . SER A 1 237 ? 10.342 22.149 26.528 1.00 34.41 237 SER A N 1
ATOM 1845 C CA . SER A 1 237 ? 10.084 23.597 26.630 1.00 34.41 237 SER A CA 1
ATOM 1846 C C . SER A 1 237 ? 9.020 23.844 27.706 1.00 34.41 237 SER A C 1
ATOM 1848 O O . SER A 1 237 ? 8.046 23.107 27.808 1.00 34.41 237 SER A O 1
ATOM 1850 N N . ASN A 1 238 ? 9.204 24.884 28.525 1.00 36.72 238 ASN A N 1
ATOM 1851 C CA . ASN A 1 238 ? 8.227 25.376 29.512 1.00 36.72 238 ASN A CA 1
ATOM 1852 C C . ASN A 1 238 ? 7.014 26.056 28.835 1.00 36.72 238 ASN A C 1
ATOM 1854 O O . ASN A 1 238 ? 6.576 27.127 29.250 1.00 36.72 238 ASN A O 1
ATOM 1858 N N . VAL A 1 239 ? 6.488 25.465 27.765 1.00 38.41 239 VAL A N 1
ATOM 1859 C CA . VAL A 1 239 ? 5.270 25.919 27.095 1.00 38.41 239 VAL A CA 1
ATOM 1860 C C . VAL A 1 239 ? 4.132 25.016 27.571 1.00 38.41 239 VAL A C 1
ATOM 1862 O O . VAL A 1 239 ? 4.313 23.797 27.591 1.00 38.41 239 VAL A O 1
ATOM 1865 N N . PRO A 1 240 ? 2.972 25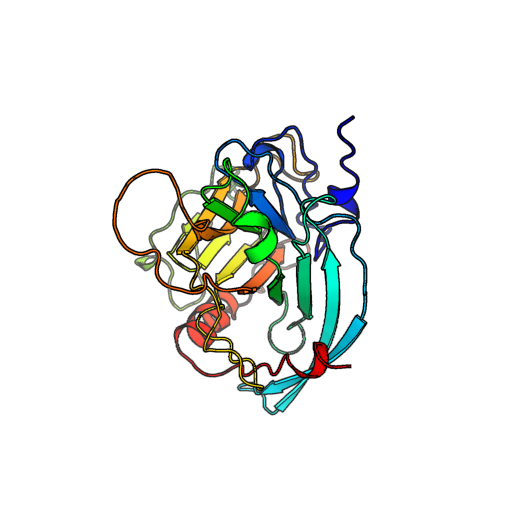.562 27.981 1.00 34.62 240 PRO A N 1
ATOM 1866 C CA . PRO A 1 240 ? 1.827 24.742 28.344 1.00 34.62 240 PRO A CA 1
ATOM 1867 C C . PRO A 1 240 ? 1.489 23.818 27.173 1.00 34.62 240 PRO A C 1
ATOM 1869 O O . PRO A 1 240 ? 1.194 24.289 26.074 1.00 34.62 240 PRO A O 1
ATOM 1872 N N . VAL A 1 241 ? 1.572 22.508 27.408 1.00 39.41 241 VAL A N 1
ATOM 1873 C CA . VAL A 1 241 ? 1.104 21.483 26.475 1.00 39.41 241 VAL A CA 1
ATOM 1874 C C . VAL A 1 241 ? -0.361 21.796 26.183 1.00 39.41 241 VAL A C 1
ATOM 1876 O O . VAL A 1 241 ? -1.182 21.832 27.102 1.00 39.41 241 VAL A O 1
ATOM 1879 N N . ALA A 1 242 ? -0.671 22.106 24.922 1.00 36.66 242 ALA A N 1
ATOM 1880 C CA . ALA A 1 242 ? -2.044 22.321 24.491 1.00 36.66 242 ALA A CA 1
ATOM 1881 C C . ALA A 1 242 ? -2.885 21.074 24.840 1.00 36.66 242 ALA A C 1
ATOM 1883 O O . ALA A 1 242 ? -2.378 19.954 24.725 1.00 36.66 242 ALA A O 1
ATOM 1884 N N . PRO A 1 243 ? -4.135 21.243 25.299 1.00 42.81 243 PRO A N 1
ATOM 1885 C CA . PRO A 1 243 ? -4.932 20.128 25.775 1.00 42.81 243 PRO A CA 1
ATOM 1886 C C . PRO A 1 243 ? -5.362 19.236 24.604 1.00 42.81 243 PRO A C 1
ATOM 1888 O O . PRO A 1 243 ? -5.796 19.737 23.573 1.00 42.81 243 PRO A O 1
ATOM 1891 N N . GLU A 1 244 ? -5.256 17.923 24.826 1.00 48.44 244 GLU A N 1
ATOM 1892 C CA . GLU A 1 244 ? -5.862 16.832 24.047 1.00 48.44 244 GLU A CA 1
ATOM 1893 C C . GLU A 1 244 ? -5.298 16.616 22.634 1.00 48.44 244 GLU A C 1
ATOM 1895 O O . GLU A 1 244 ? -5.858 17.011 21.615 1.00 48.44 244 GLU A O 1
ATOM 1900 N N . ALA A 1 245 ? -4.178 15.887 22.570 1.00 51.44 245 ALA A N 1
ATOM 1901 C CA . ALA A 1 245 ? -3.775 15.236 21.332 1.00 51.44 245 ALA A CA 1
ATOM 1902 C C . ALA A 1 245 ? -4.901 14.293 20.842 1.00 51.44 245 ALA A C 1
ATOM 1904 O O . ALA A 1 245 ? -5.493 13.575 21.654 1.00 51.44 245 ALA A O 1
ATOM 1905 N N . PRO A 1 246 ? -5.181 14.270 19.531 1.00 54.12 246 PRO A N 1
ATOM 1906 C CA . PRO A 1 246 ? -6.314 13.562 18.942 1.00 54.12 246 PRO A CA 1
ATOM 1907 C C . PRO A 1 246 ? -6.316 12.070 19.299 1.00 54.12 246 PRO A C 1
ATOM 1909 O O . PRO A 1 246 ? -5.315 11.369 19.142 1.00 54.12 246 PRO A O 1
ATOM 1912 N N . LEU A 1 247 ? -7.460 11.567 19.769 1.00 71.69 247 LEU A N 1
ATOM 1913 C CA . LEU A 1 247 ? -7.628 10.174 20.214 1.00 71.69 247 LEU A CA 1
ATOM 1914 C C . LEU A 1 247 ? -7.617 9.168 19.048 1.00 71.69 247 LEU A C 1
ATOM 1916 O O . LEU A 1 247 ? -7.401 7.966 19.258 1.00 71.69 247 LEU A O 1
ATOM 1920 N N . SER A 1 248 ? -7.844 9.657 17.825 1.00 83.44 248 SER A N 1
ATOM 1921 C CA . SER A 1 248 ? -7.963 8.855 16.609 1.00 83.44 248 SER A CA 1
ATOM 1922 C C . SER A 1 248 ? -7.525 9.617 15.352 1.00 83.44 248 SER A C 1
ATOM 1924 O O . SER A 1 248 ? -7.397 10.842 15.356 1.00 83.44 248 SER A O 1
ATOM 1926 N N . ALA A 1 249 ? -7.277 8.879 14.272 1.00 86.38 249 ALA A N 1
ATOM 1927 C CA . ALA A 1 249 ? -7.003 9.425 12.947 1.00 86.38 249 ALA A CA 1
ATOM 1928 C C . ALA A 1 249 ? -7.594 8.514 11.872 1.00 86.38 249 ALA A C 1
ATOM 1930 O O . ALA A 1 249 ? -7.720 7.301 12.070 1.00 86.38 249 ALA A O 1
ATOM 1931 N N . PHE A 1 250 ? -7.890 9.098 10.716 1.00 87.75 250 PHE A N 1
ATOM 1932 C CA . PHE A 1 250 ? -8.306 8.365 9.531 1.00 87.75 250 PHE A CA 1
ATOM 1933 C C . PHE A 1 250 ? -7.303 8.550 8.406 1.00 87.75 250 PHE A C 1
ATOM 1935 O O . PHE A 1 250 ? -6.762 9.634 8.204 1.00 87.75 250 PHE A O 1
ATOM 1942 N N . VAL A 1 251 ? -7.095 7.472 7.663 1.00 91.19 251 VAL A N 1
ATOM 1943 C CA . VAL A 1 251 ? -6.367 7.469 6.400 1.00 91.19 251 VAL A CA 1
ATOM 1944 C C . VAL A 1 251 ? -7.213 6.735 5.383 1.00 91.19 251 VAL A C 1
ATOM 1946 O O . VAL A 1 251 ? -7.747 5.667 5.683 1.00 91.19 251 VAL A O 1
ATOM 1949 N N . ALA A 1 252 ? -7.331 7.285 4.184 1.00 91.56 252 ALA A N 1
ATOM 1950 C CA . ALA A 1 252 ? -8.029 6.632 3.097 1.00 91.56 252 ALA A CA 1
ATOM 1951 C C . ALA A 1 252 ? -7.207 6.646 1.818 1.00 91.56 252 ALA A C 1
ATOM 1953 O O . ALA A 1 252 ? -6.702 7.688 1.417 1.00 91.56 252 ALA A O 1
ATOM 1954 N N . THR A 1 253 ? -7.124 5.502 1.154 1.00 93.19 253 THR A N 1
ATOM 1955 C CA . THR A 1 253 ? -6.331 5.317 -0.061 1.00 93.19 253 THR A CA 1
ATOM 1956 C C . THR A 1 253 ? -7.118 4.529 -1.098 1.00 93.19 253 THR A C 1
ATOM 1958 O O . THR A 1 253 ? -7.791 3.541 -0.790 1.00 93.19 253 THR A O 1
ATOM 1961 N N . ALA A 1 254 ? -7.031 4.952 -2.355 1.00 90.88 254 ALA A N 1
ATOM 1962 C CA . ALA A 1 254 ? -7.514 4.175 -3.489 1.00 90.88 254 ALA A CA 1
ATOM 1963 C C . ALA A 1 254 ? -6.326 3.495 -4.148 1.00 90.88 254 ALA A C 1
ATOM 1965 O O . ALA A 1 254 ? -5.300 4.121 -4.393 1.00 90.88 254 ALA A O 1
ATOM 1966 N N . VAL A 1 255 ? -6.470 2.204 -4.414 1.00 93.12 255 VAL A N 1
ATOM 1967 C CA . VAL A 1 255 ? -5.395 1.340 -4.889 1.00 93.12 255 VAL A CA 1
ATOM 1968 C C . VAL A 1 255 ? -5.896 0.557 -6.090 1.00 93.12 255 VAL A C 1
ATOM 1970 O O . VAL A 1 255 ? -7.031 0.080 -6.081 1.00 93.12 255 VAL A O 1
ATOM 1973 N N . PHE A 1 256 ? -5.038 0.369 -7.089 1.00 88.94 256 PHE A N 1
ATOM 1974 C CA . PHE A 1 256 ? -5.341 -0.482 -8.234 1.00 88.94 256 PHE A CA 1
ATOM 1975 C C . PHE A 1 256 ? -4.115 -1.200 -8.776 1.00 88.94 256 PHE A C 1
ATOM 1977 O O . PHE A 1 256 ? -2.972 -0.808 -8.533 1.00 88.94 256 PHE A O 1
ATOM 1984 N N . GLY A 1 257 ? -4.384 -2.241 -9.560 1.00 88.62 257 GLY A N 1
ATOM 1985 C CA . GLY A 1 257 ? -3.384 -2.920 -10.366 1.00 88.62 257 GLY A CA 1
ATOM 1986 C C . GLY A 1 257 ? -4.015 -3.572 -11.592 1.00 88.62 257 GLY A C 1
ATOM 1987 O O . GLY A 1 257 ? -5.022 -4.267 -11.474 1.00 88.62 257 GLY A O 1
ATOM 1988 N N . VAL A 1 258 ? -3.411 -3.366 -12.761 1.00 85.38 258 VAL A N 1
ATOM 1989 C CA . VAL A 1 258 ? -3.831 -3.955 -14.040 1.00 85.38 258 VAL A CA 1
ATOM 1990 C C . VAL A 1 258 ? -2.629 -4.640 -14.675 1.00 85.38 258 VAL A C 1
ATOM 1992 O O . VAL A 1 258 ? -1.638 -3.992 -14.994 1.00 85.38 258 VAL A O 1
ATOM 1995 N N . SER A 1 259 ? -2.687 -5.960 -14.824 1.00 82.69 259 SER A N 1
ATOM 1996 C CA . SER A 1 259 ? -1.605 -6.738 -15.429 1.00 82.69 259 SER A CA 1
ATOM 1997 C C . SER A 1 259 ? -1.713 -6.790 -16.948 1.00 82.69 259 SER A C 1
ATOM 1999 O O . SER A 1 259 ? -2.816 -6.925 -17.469 1.00 82.69 259 SER A O 1
ATOM 2001 N N . ASN A 1 260 ? -0.575 -6.869 -17.639 1.00 74.94 260 ASN A N 1
ATOM 2002 C CA . ASN A 1 260 ? -0.546 -7.102 -19.092 1.00 74.94 260 ASN A CA 1
ATOM 2003 C C . ASN A 1 260 ? -0.810 -8.578 -19.475 1.00 74.94 260 ASN A C 1
ATOM 2005 O O . ASN A 1 260 ? -0.889 -8.924 -20.652 1.00 74.94 260 ASN A O 1
ATOM 2009 N N . VAL A 1 261 ? -0.939 -9.478 -18.491 1.00 64.94 261 VAL A N 1
ATOM 2010 C CA . VAL A 1 261 ? -1.178 -10.911 -18.722 1.00 64.94 261 VAL A CA 1
ATOM 2011 C C . VAL A 1 261 ? -2.592 -11.112 -19.286 1.00 64.94 261 VAL A C 1
ATOM 2013 O O . VAL A 1 261 ? -3.570 -10.732 -18.647 1.00 64.94 261 VAL A O 1
ATOM 2016 N N . ASN A 1 262 ? -2.696 -11.756 -20.455 1.00 49.94 262 ASN A N 1
ATOM 2017 C CA . ASN A 1 262 ? -3.937 -12.068 -21.188 1.00 49.94 262 ASN A CA 1
ATOM 2018 C C . ASN A 1 262 ? -4.685 -10.882 -21.835 1.00 49.94 262 ASN A C 1
ATOM 2020 O O . ASN A 1 262 ? -5.860 -11.031 -22.170 1.00 49.94 262 ASN A O 1
ATOM 2024 N N . GLN A 1 263 ? -4.036 -9.739 -22.068 1.00 49.44 263 GLN A N 1
ATOM 2025 C CA . GLN A 1 263 ? -4.618 -8.642 -22.851 1.00 49.44 263 GLN A CA 1
ATOM 2026 C C . GLN A 1 263 ? -3.817 -8.415 -24.140 1.00 49.44 263 GLN A C 1
ATOM 2028 O O . GLN A 1 263 ? -2.592 -8.334 -24.110 1.00 49.44 263 GLN A O 1
ATOM 2033 N N . SER A 1 264 ? -4.496 -8.277 -25.284 1.00 41.22 264 SER A N 1
ATOM 2034 C CA . SER A 1 264 ? -3.917 -7.534 -26.406 1.00 41.22 264 SER A CA 1
ATOM 2035 C C . SER A 1 264 ? -3.705 -6.095 -25.927 1.00 41.22 264 SER A C 1
ATOM 2037 O O . SER A 1 264 ? -4.625 -5.514 -25.352 1.00 41.22 264 SER A O 1
ATOM 2039 N N . MET A 1 265 ? -2.516 -5.518 -26.139 1.00 39.28 265 MET A N 1
ATOM 2040 C CA . MET A 1 265 ? -2.113 -4.176 -25.659 1.00 39.28 265 MET A CA 1
ATOM 2041 C C . MET A 1 265 ? -3.095 -3.026 -25.981 1.00 39.28 265 MET A C 1
ATOM 2043 O O . MET A 1 265 ? -2.947 -1.938 -25.436 1.00 39.28 265 MET A O 1
ATOM 2047 N N . GLU A 1 266 ? -4.106 -3.247 -26.826 1.00 39.16 266 GLU A N 1
ATOM 2048 C CA . GLU A 1 266 ? -5.211 -2.316 -27.101 1.00 39.16 266 GLU A CA 1
ATOM 2049 C C . GLU A 1 266 ? -6.166 -2.077 -25.916 1.00 39.16 266 GLU A C 1
ATOM 2051 O O . GLU A 1 266 ? -6.957 -1.140 -25.970 1.00 39.16 266 GLU A O 1
ATOM 2056 N N . TYR A 1 267 ? -6.109 -2.890 -24.853 1.00 38.75 267 TYR A N 1
ATOM 2057 C CA . TYR A 1 267 ? -7.033 -2.815 -23.711 1.00 38.75 267 TYR A CA 1
ATOM 2058 C C . TYR A 1 267 ? -6.377 -2.384 -22.395 1.00 38.75 267 TYR A C 1
ATOM 2060 O O . TYR A 1 267 ? -6.939 -2.637 -21.329 1.00 38.75 267 TYR A O 1
ATOM 2068 N N . VAL A 1 268 ? -5.218 -1.711 -22.439 1.00 44.31 268 VAL A N 1
ATOM 2069 C CA . VAL A 1 268 ? -4.825 -0.879 -21.292 1.00 44.31 268 VAL A CA 1
ATOM 2070 C C . VAL A 1 268 ? -5.885 0.209 -21.223 1.00 44.31 268 VAL A C 1
ATOM 2072 O O . VAL A 1 268 ? -5.963 1.014 -22.155 1.00 44.31 268 VAL A O 1
ATOM 2075 N N . PRO A 1 269 ? -6.761 0.219 -20.209 1.00 43.91 269 PRO A N 1
ATOM 2076 C CA . PRO A 1 269 ? -7.854 1.156 -20.235 1.00 43.91 269 PRO A CA 1
ATOM 2077 C C . PRO A 1 269 ? -7.264 2.564 -20.228 1.00 43.91 269 PRO A C 1
ATOM 2079 O O . PRO A 1 269 ? -6.335 2.854 -19.470 1.00 43.91 269 PRO A O 1
ATOM 2082 N N . ASN A 1 270 ? -7.860 3.460 -21.008 1.00 44.56 270 ASN A N 1
ATOM 2083 C CA . ASN A 1 270 ? -7.651 4.905 -20.885 1.00 44.56 270 ASN A CA 1
ATOM 2084 C C . ASN A 1 270 ? -8.000 5.429 -19.457 1.00 44.56 270 ASN A C 1
ATOM 2086 O O . ASN A 1 270 ? -7.927 6.627 -19.200 1.00 44.56 270 ASN A O 1
ATOM 2090 N N . ASP A 1 271 ? -8.352 4.533 -18.523 1.00 43.69 271 ASP A N 1
ATOM 2091 C CA . ASP A 1 271 ? -8.855 4.726 -17.161 1.00 43.69 271 ASP A CA 1
ATOM 2092 C C . ASP A 1 271 ? -7.840 5.257 -16.143 1.00 43.69 271 ASP A C 1
ATOM 2094 O O . ASP A 1 271 ? -8.253 5.647 -15.053 1.00 43.69 271 ASP A O 1
ATOM 2098 N N . TRP A 1 272 ? -6.542 5.337 -16.473 1.00 45.75 272 TRP A N 1
ATOM 2099 C CA . TRP A 1 272 ? -5.587 6.073 -15.625 1.00 45.75 272 TRP A CA 1
ATOM 2100 C C . TRP A 1 272 ? -6.048 7.525 -15.427 1.00 45.75 272 TRP A C 1
ATOM 2102 O O . TRP A 1 272 ? -6.157 8.000 -14.295 1.00 45.75 272 TRP A O 1
ATOM 2112 N N . TYR A 1 273 ? -6.409 8.189 -16.530 1.00 44.31 273 TYR A N 1
ATOM 2113 C CA . TYR A 1 273 ? -6.943 9.547 -16.495 1.00 44.31 273 TYR A CA 1
ATOM 2114 C C . TYR A 1 273 ? -8.350 9.598 -15.924 1.00 44.31 273 TYR A C 1
ATOM 2116 O O . TYR A 1 273 ? -8.664 10.553 -15.232 1.00 44.31 273 TYR A O 1
ATOM 2124 N N . TYR A 1 274 ? -9.174 8.562 -16.104 1.00 42.25 274 TYR A N 1
ATOM 2125 C CA . TYR A 1 274 ? -10.494 8.579 -15.480 1.00 42.25 274 TYR A CA 1
ATOM 2126 C C . TYR A 1 274 ? -10.415 8.657 -13.956 1.00 42.25 274 TYR A C 1
ATOM 2128 O O . TYR A 1 274 ? -11.290 9.279 -13.393 1.00 42.25 274 TYR A O 1
ATOM 2136 N N . LEU A 1 275 ? -9.391 8.136 -13.265 1.00 42.56 275 LEU A N 1
ATOM 2137 C CA . LEU A 1 275 ? -9.295 8.340 -11.810 1.00 42.56 275 LEU A CA 1
ATOM 2138 C C . LEU A 1 275 ? -8.441 9.524 -11.371 1.00 42.56 275 LEU A C 1
ATOM 2140 O O . LEU A 1 275 ? -8.841 10.181 -10.412 1.00 42.56 275 LEU A O 1
ATOM 2144 N N . GLN A 1 276 ? -7.318 9.836 -12.028 1.00 41.81 276 GLN A N 1
ATOM 2145 C CA . GLN A 1 276 ? -6.568 11.044 -11.662 1.00 41.81 276 GLN A CA 1
ATOM 2146 C C . GLN A 1 276 ? -7.376 12.309 -12.002 1.00 41.81 276 GLN A C 1
ATOM 2148 O O . GLN A 1 276 ? -7.429 13.215 -11.174 1.00 41.81 276 GLN A O 1
ATOM 2153 N N . ASP A 1 277 ? -8.095 12.331 -13.133 1.00 41.56 277 ASP A N 1
ATOM 2154 C CA . ASP A 1 277 ? -9.010 13.421 -13.475 1.00 41.56 277 ASP A CA 1
ATOM 2155 C C . ASP A 1 277 ? -10.370 13.290 -12.757 1.00 41.56 277 ASP A C 1
ATOM 2157 O O . ASP A 1 277 ? -10.806 14.300 -12.223 1.00 41.56 277 ASP A O 1
ATOM 2161 N N . ASP A 1 278 ? -11.048 12.133 -12.603 1.00 41.09 278 ASP A N 1
ATOM 2162 C CA . ASP A 1 278 ? -12.341 12.126 -11.859 1.00 41.09 278 ASP A CA 1
ATOM 2163 C C . ASP A 1 278 ? -12.166 12.455 -10.369 1.00 41.09 278 ASP A C 1
ATOM 2165 O O . ASP A 1 278 ? -13.024 13.131 -9.801 1.00 41.09 278 ASP A O 1
ATOM 2169 N N . TRP A 1 279 ? -11.090 12.001 -9.711 1.00 40.84 279 TRP A N 1
ATOM 2170 C CA . TRP A 1 279 ? -10.876 12.276 -8.280 1.00 40.84 279 TRP A CA 1
ATOM 2171 C C . TRP A 1 279 ? -10.021 13.515 -8.018 1.00 40.84 279 TRP A C 1
ATOM 2173 O O . TRP A 1 279 ? -10.237 14.189 -7.011 1.00 40.84 279 TRP A O 1
ATOM 2183 N N . GLY A 1 280 ? -9.073 13.837 -8.905 1.00 37.94 280 GLY A N 1
ATOM 2184 C CA . GLY A 1 280 ? -8.300 15.079 -8.844 1.00 37.94 280 GLY A CA 1
ATOM 2185 C C . GLY A 1 280 ? -9.096 16.302 -9.305 1.00 37.94 280 GLY A C 1
ATOM 2186 O O . GLY A 1 280 ? -8.820 17.405 -8.833 1.00 37.94 280 GLY A O 1
ATOM 2187 N N . SER A 1 281 ? -10.116 16.123 -10.161 1.00 36.78 281 SER A N 1
ATOM 2188 C CA . SER A 1 281 ? -10.979 17.214 -10.640 1.00 36.78 281 SER A CA 1
ATOM 2189 C C . SER A 1 281 ? -12.400 17.242 -10.061 1.00 36.78 281 SER A C 1
ATOM 2191 O O . SER A 1 281 ? -13.024 18.301 -10.156 1.00 36.78 281 SER A O 1
ATOM 2193 N N . MET A 1 282 ? -12.942 16.188 -9.417 1.00 35.34 282 MET A N 1
ATOM 2194 C CA . MET A 1 282 ? -14.342 16.241 -8.963 1.00 35.34 282 MET A CA 1
ATOM 2195 C C . MET A 1 282 ? -14.739 15.519 -7.662 1.00 35.34 282 MET A C 1
ATOM 2197 O O . MET A 1 282 ? -14.401 14.383 -7.349 1.00 35.34 282 MET A O 1
ATOM 2201 N N . ASN A 1 283 ? -15.650 16.214 -6.978 1.00 42.91 283 ASN A N 1
ATOM 2202 C CA . ASN A 1 283 ? -16.607 15.794 -5.956 1.00 42.91 283 ASN A CA 1
ATOM 2203 C C . ASN A 1 283 ? -17.534 14.616 -6.372 1.00 42.91 283 ASN A C 1
ATOM 2205 O O . ASN A 1 283 ? -18.747 14.731 -6.209 1.00 42.91 283 ASN A O 1
ATOM 2209 N N . MET A 1 284 ? -17.036 13.511 -6.937 1.00 43.62 284 MET A N 1
ATOM 2210 C CA . MET A 1 284 ? -17.911 12.497 -7.556 1.00 43.62 284 MET A CA 1
ATOM 2211 C C . MET A 1 284 ? -18.009 11.141 -6.865 1.00 43.62 284 MET A C 1
ATOM 2213 O O . MET A 1 284 ? -18.802 10.333 -7.330 1.00 43.62 284 MET A O 1
ATOM 2217 N N . LEU A 1 285 ? -17.310 10.876 -5.759 1.00 45.94 285 LEU A N 1
ATOM 2218 C CA . LEU A 1 285 ? -17.568 9.670 -4.966 1.00 45.94 285 LEU A CA 1
ATOM 2219 C C . LEU A 1 285 ? -17.782 10.018 -3.490 1.00 45.94 285 LEU A C 1
ATOM 2221 O O . LEU A 1 285 ? -16.839 10.094 -2.706 1.00 45.94 285 LEU A O 1
ATOM 2225 N N . GLU A 1 286 ? -19.041 10.239 -3.107 1.00 52.62 286 GLU A N 1
ATOM 2226 C CA . GLU A 1 286 ? -19.410 10.320 -1.692 1.00 52.62 286 GLU A CA 1
ATOM 2227 C C . GLU A 1 286 ? -19.649 8.897 -1.179 1.00 52.62 286 GLU A C 1
ATOM 2229 O O . GLU A 1 286 ? -20.545 8.191 -1.650 1.00 52.62 286 GLU A O 1
ATOM 2234 N N . ILE A 1 287 ? -18.807 8.467 -0.239 1.00 51.31 287 ILE A N 1
ATOM 2235 C CA . ILE A 1 287 ? -18.890 7.155 0.401 1.00 51.31 287 ILE A CA 1
ATOM 2236 C C . ILE A 1 287 ? -19.275 7.372 1.854 1.00 51.31 287 ILE A C 1
ATOM 2238 O O . ILE A 1 287 ? -18.483 7.894 2.640 1.00 51.31 287 ILE A O 1
ATOM 2242 N N . ASP A 1 288 ? -20.473 6.925 2.218 1.00 50.97 288 ASP A N 1
ATOM 2243 C CA . ASP A 1 288 ? -20.915 6.954 3.606 1.00 50.97 288 ASP A CA 1
ATOM 2244 C C . ASP A 1 288 ? -20.520 5.664 4.332 1.00 50.97 288 ASP A C 1
ATOM 2246 O O . ASP A 1 288 ? -21.233 4.663 4.358 1.00 50.97 288 ASP A O 1
ATOM 2250 N N . VAL A 1 289 ? -19.332 5.689 4.920 1.00 45.28 289 VAL A N 1
ATOM 2251 C CA . VAL A 1 289 ? -18.728 4.557 5.638 1.00 45.28 289 VAL A CA 1
ATOM 2252 C C . VAL A 1 289 ? -19.294 4.350 7.048 1.00 45.28 289 VAL A C 1
ATOM 2254 O O . VAL A 1 289 ? -18.865 3.434 7.747 1.00 45.28 289 VAL A O 1
ATOM 2257 N N . THR A 1 290 ? -20.240 5.174 7.500 1.00 43.06 290 THR A N 1
ATOM 2258 C CA . THR A 1 290 ? -20.702 5.165 8.902 1.00 43.06 290 THR A CA 1
ATOM 2259 C C . THR A 1 290 ? -21.657 4.026 9.223 1.00 43.06 290 THR A C 1
ATOM 2261 O O . THR A 1 290 ? -21.611 3.479 10.324 1.00 43.06 290 THR A O 1
ATOM 2264 N N . ALA A 1 291 ? -22.363 3.517 8.211 1.00 37.91 291 ALA A N 1
ATOM 2265 C CA . ALA A 1 291 ? -23.115 2.268 8.301 1.00 37.91 291 ALA A CA 1
ATOM 2266 C C . ALA A 1 291 ? -22.227 1.038 8.597 1.00 37.91 291 ALA A C 1
ATOM 2268 O O . ALA A 1 291 ? -22.736 -0.000 9.008 1.00 37.91 291 ALA A O 1
ATOM 2269 N N . ALA A 1 292 ? -20.903 1.133 8.406 1.00 36.88 292 ALA A N 1
ATOM 2270 C CA . ALA A 1 292 ? -19.969 0.049 8.712 1.00 36.88 292 ALA A CA 1
ATOM 2271 C C . ALA A 1 292 ? -19.428 0.078 10.158 1.00 36.88 292 ALA A C 1
ATOM 2273 O O . ALA A 1 292 ? -18.784 -0.888 10.580 1.00 36.88 292 ALA A O 1
ATOM 2274 N N . GLY A 1 293 ? -19.652 1.173 10.897 1.00 36.28 293 GLY A N 1
ATOM 2275 C CA . GLY A 1 293 ? -18.986 1.466 12.172 1.00 36.28 293 GLY A CA 1
ATOM 2276 C C . GLY A 1 293 ? -19.870 1.462 13.421 1.00 36.28 293 GLY A C 1
ATOM 2277 O O . GLY A 1 293 ? -19.318 1.369 14.516 1.00 36.28 293 GLY A O 1
ATOM 2278 N N . GLU A 1 294 ? -21.196 1.518 13.287 1.00 30.52 294 GLU A N 1
ATOM 2279 C CA . GLU A 1 294 ? -22.122 1.603 14.426 1.00 30.52 294 GLU A CA 1
ATOM 2280 C C . GLU A 1 294 ? -23.211 0.527 14.364 1.00 30.52 294 GLU A C 1
ATOM 2282 O O . GLU A 1 294 ? -24.328 0.769 13.923 1.00 30.52 294 GLU A O 1
ATOM 2287 N N . THR A 1 295 ? -22.852 -0.666 14.839 1.00 32.91 295 THR A N 1
ATOM 2288 C CA . THR A 1 295 ? -23.719 -1.580 15.607 1.00 32.91 295 THR A CA 1
ATOM 2289 C C . THR A 1 295 ? -22.841 -2.428 16.512 1.00 32.91 295 THR A C 1
ATOM 2291 O O . THR A 1 295 ? -21.799 -2.932 16.003 1.00 32.91 295 THR A O 1
#